Protein AF-A0AAV6YPJ4-F1 (afdb_monomer_lite)

Sequence (195 aa):
VEYREMDESLANLSEDEYYSEEERNAKAEREKKVPPPPPQAPPEEEVDSEPEEPSGVEGAAFQSRLPHDRMTSQEAACFPDIISGPQPTQKVFLYIRNRTLQLWLDNPKVQLTFEATLQQLEAPYNSDSVLVHRIHCYLERHGLINFGVYKRLKPLPTKKTGKVIIIGSGVSGLAAARQLQSFGMDVTVLEARVS

InterPro domains:
  IPR006076 FAD dependent oxidoreductase [PF01266] (163-193)
  IPR007526 SWIRM domain [PF04433] (67-147)
  IPR007526 SWIRM domain [PS50934] (57-156)
  IPR009057 Homedomain-like superfamily [SSF46689] (54-160)
  IPR036188 FAD/NAD(P)-binding domain superfamily [G3DSA:3.50.50.60] (160-195)
  IPR036188 FAD/NAD(P)-binding domain superfamily [SSF51905] (159-193)
  IPR036388 Winged helix-like DNA-binding domain superfamily [G3DSA:1.10.10.10] (55-159)
  IPR050281 Flavin monoamine oxidase and related enzymes [PTHR10742] (90-193)

Radius of gyration: 38.09 Å; chains: 1; bounding box: 61×106×84 Å

Organism: Engystomops pustulosus (NCBI:txid76066)

Secondary structure (DSSP, 8-state):
--SSSSSSSSS---GGGSS-HHHHHHHHHHHTTPPPPPPPPPP-------PPPP-HHHHHHHHTT--SSS--HHHHHH-HHHHTS-HHHHHHHHHHHHHHHHHHHH-TTB---HHHHHHHPPTTTTS-HHHHHHHHHHHHHTTSSS-SS-B-SSPPPSS--SEEEEE--SHHHHHHHHHHHHTT-EEEEE-S---

Foldseek 3Di:
DPDPPPPPVVPPDDPVVVDDPVRVVVVVVVVVPDDDDDPDDPPPPPPPPPPDQDDDLCNLCVVLVHHLQADDPLRCVLCVVQNPDDPVSRNLLSSLLSQQSVVCVVPVQAADDLVNSLVPDDPPSSVPSVSSVSSNCSCLLVVSGNFDHHHYPDDADPAADEEEEAEAPPPVRVRVQVSNVNVRHHYHYHYPDDD

pLDDT: mean 87.17, std 16.91, range [48.81, 98.94]

Structure (mmCIF, N/CA/C/O backbone):
data_AF-A0AAV6YPJ4-F1
#
_entry.id   AF-A0AAV6YPJ4-F1
#
loop_
_atom_site.group_PDB
_atom_site.id
_atom_site.type_symbol
_atom_site.label_atom_id
_atom_site.label_alt_id
_atom_site.label_comp_id
_atom_site.label_asym_id
_atom_site.label_entity_id
_atom_site.label_seq_id
_atom_site.pdbx_PDB_ins_code
_atom_site.Cartn_x
_atom_site.Cartn_y
_atom_site.Cartn_z
_atom_site.occupancy
_atom_site.B_iso_or_equiv
_atom_site.auth_seq_id
_atom_site.auth_comp_id
_atom_site.auth_asym_id
_atom_site.auth_atom_id
_atom_site.pdbx_PDB_model_num
ATOM 1 N N . VAL A 1 1 ? 40.183 -90.453 35.086 1.00 54.47 1 VAL A N 1
ATOM 2 C CA . VAL A 1 1 ? 39.428 -90.216 36.336 1.00 54.47 1 VAL A CA 1
ATOM 3 C C . VAL A 1 1 ? 40.408 -89.553 37.289 1.00 54.47 1 VAL A C 1
ATOM 5 O O . VAL A 1 1 ? 41.543 -90.002 37.289 1.00 54.47 1 VAL A O 1
ATOM 8 N N . GLU A 1 2 ? 39.996 -88.470 37.958 1.00 53.28 2 GLU A N 1
ATOM 9 C CA . GLU A 1 2 ? 40.779 -87.627 38.898 1.00 53.28 2 GLU A CA 1
ATOM 10 C C . GLU A 1 2 ? 41.669 -86.496 38.338 1.00 53.28 2 GLU A C 1
ATOM 12 O O . GLU A 1 2 ? 42.793 -86.354 38.779 1.00 53.28 2 GLU A O 1
ATOM 17 N N . TYR A 1 3 ? 41.192 -85.634 37.426 1.00 48.81 3 TYR A N 1
ATOM 18 C CA . TYR A 1 3 ? 41.817 -84.298 37.220 1.00 48.81 3 TYR A CA 1
ATOM 19 C C . TYR A 1 3 ? 40.827 -83.221 36.730 1.00 48.81 3 TYR A C 1
ATOM 21 O O . TYR A 1 3 ? 41.222 -82.265 36.073 1.00 48.81 3 TYR A O 1
ATOM 29 N N . ARG A 1 4 ? 39.518 -83.373 36.984 1.00 53.66 4 ARG A N 1
ATOM 30 C CA . ARG A 1 4 ? 38.501 -82.434 36.466 1.00 53.66 4 ARG A CA 1
ATOM 31 C C . ARG A 1 4 ? 37.506 -81.889 37.489 1.00 53.66 4 ARG A C 1
ATOM 33 O O . ARG A 1 4 ? 36.667 -81.091 37.111 1.00 53.66 4 ARG A O 1
ATOM 40 N N . GLU A 1 5 ? 37.621 -82.272 38.758 1.00 53.09 5 GLU A N 1
ATOM 41 C CA . GLU A 1 5 ? 36.680 -81.843 39.808 1.00 53.09 5 GLU A CA 1
ATOM 42 C C . GLU A 1 5 ? 37.271 -80.812 40.789 1.00 53.09 5 GLU A C 1
ATOM 44 O O . GLU A 1 5 ? 36.572 -80.383 41.697 1.00 53.09 5 GLU A O 1
ATOM 49 N N . MET A 1 6 ? 38.526 -80.370 40.612 1.00 50.84 6 MET A N 1
ATOM 50 C CA . MET A 1 6 ? 39.157 -79.377 41.506 1.00 50.84 6 MET A CA 1
ATOM 51 C C . MET A 1 6 ? 39.188 -77.941 40.944 1.00 50.84 6 MET A C 1
ATOM 53 O O . MET A 1 6 ? 39.509 -77.018 41.683 1.00 50.84 6 MET A O 1
ATOM 57 N N . ASP A 1 7 ? 38.835 -77.731 39.669 1.00 51.78 7 ASP A N 1
ATOM 58 C CA . ASP A 1 7 ? 38.935 -76.412 39.008 1.00 51.78 7 ASP A CA 1
ATOM 59 C C . ASP A 1 7 ? 37.619 -75.607 38.996 1.00 51.78 7 ASP A C 1
ATOM 61 O O . ASP A 1 7 ? 37.639 -74.392 38.819 1.00 51.78 7 ASP A O 1
ATOM 65 N N . GLU A 1 8 ? 36.461 -76.237 39.224 1.00 51.47 8 GLU A N 1
ATOM 66 C CA . GLU A 1 8 ? 35.166 -75.531 39.187 1.00 51.47 8 GLU A CA 1
ATOM 67 C C . GLU A 1 8 ? 34.769 -74.885 40.527 1.00 51.47 8 GLU A C 1
ATOM 69 O O . GLU A 1 8 ? 33.883 -74.032 40.553 1.00 51.47 8 GLU A O 1
ATOM 74 N N . SER A 1 9 ? 35.443 -75.204 41.640 1.00 52.25 9 SER A N 1
ATOM 75 C CA . SER A 1 9 ? 35.150 -74.588 42.945 1.00 52.25 9 SER A CA 1
ATOM 76 C C . SER A 1 9 ? 35.884 -73.266 43.201 1.00 52.25 9 SER A C 1
ATOM 78 O O . SER A 1 9 ? 35.557 -72.579 44.162 1.00 52.25 9 SER A O 1
ATOM 80 N N . LEU A 1 10 ? 36.864 -72.891 42.370 1.00 50.59 10 LEU A N 1
ATOM 81 C CA . LEU A 1 10 ? 37.597 -71.619 42.497 1.00 50.59 10 LEU A CA 1
ATOM 82 C C . LEU A 1 10 ? 37.002 -70.482 41.650 1.00 50.59 10 LEU A C 1
ATOM 84 O O . LEU A 1 10 ? 37.353 -69.325 41.856 1.00 50.59 10 LEU A O 1
ATOM 88 N N . ALA A 1 11 ? 36.098 -70.792 40.717 1.00 54.62 11 ALA A N 1
ATOM 89 C CA . ALA A 1 11 ? 35.595 -69.832 39.731 1.00 54.62 11 ALA A CA 1
ATOM 90 C C . ALA A 1 11 ? 34.293 -69.106 40.135 1.00 54.62 11 ALA A C 1
ATOM 92 O O . ALA A 1 11 ? 33.827 -68.258 39.380 1.00 54.62 11 ALA A O 1
ATOM 93 N N . ASN A 1 12 ? 33.711 -69.412 41.302 1.00 53.94 12 ASN A N 1
ATOM 94 C CA . ASN A 1 12 ? 32.424 -68.855 41.755 1.00 53.94 12 ASN A CA 1
ATOM 95 C C . ASN A 1 12 ? 32.487 -68.150 43.125 1.00 53.94 12 ASN A C 1
ATOM 97 O O . ASN A 1 12 ? 31.484 -68.098 43.832 1.00 53.94 12 ASN A O 1
ATOM 101 N N . LEU A 1 13 ? 33.636 -67.588 43.502 1.00 48.94 13 LEU A N 1
ATOM 102 C CA . LEU A 1 13 ? 33.703 -66.652 44.630 1.00 48.94 13 LEU A CA 1
ATOM 103 C C . LEU A 1 13 ? 33.452 -65.237 44.085 1.00 48.94 13 LEU A C 1
ATOM 105 O O . LEU A 1 13 ? 34.207 -64.747 43.244 1.00 48.94 13 LEU A O 1
ATOM 109 N N . SER A 1 14 ? 32.368 -64.591 44.515 1.00 57.06 14 SER A N 1
ATOM 110 C CA . SER A 1 14 ? 32.103 -63.181 44.195 1.00 57.06 14 SER A CA 1
ATOM 111 C C . SER A 1 14 ? 33.130 -62.279 44.889 1.00 57.06 14 SER A C 1
ATOM 113 O O . SER A 1 14 ? 33.505 -62.567 46.022 1.00 57.06 14 SER A O 1
ATOM 115 N N . GLU A 1 15 ? 33.543 -61.167 44.264 1.00 52.75 15 GLU A N 1
ATOM 116 C CA . GLU A 1 15 ? 34.555 -60.224 44.799 1.00 52.75 15 GLU A CA 1
ATOM 117 C C . GLU A 1 15 ? 34.260 -59.729 46.236 1.00 52.75 15 GLU A C 1
ATOM 119 O O . GLU A 1 15 ? 35.175 -59.348 46.966 1.00 52.75 15 GLU A O 1
ATOM 124 N N . ASP A 1 16 ? 33.001 -59.801 46.676 1.00 56.75 16 ASP A N 1
ATOM 125 C CA . ASP A 1 16 ? 32.556 -59.441 48.026 1.00 56.75 16 ASP A CA 1
ATOM 126 C C . ASP A 1 16 ? 32.986 -60.423 49.135 1.00 56.75 16 ASP A C 1
ATOM 128 O O . ASP A 1 16 ? 32.947 -60.055 50.310 1.00 56.75 16 ASP A O 1
ATOM 132 N N . GLU A 1 17 ? 33.418 -61.644 48.802 1.00 56.31 17 GLU A N 1
ATOM 133 C CA . GLU A 1 17 ? 33.979 -62.606 49.772 1.00 56.31 17 GLU A CA 1
ATOM 134 C C . GLU A 1 17 ? 35.475 -62.379 50.045 1.00 56.31 17 GLU A C 1
ATOM 136 O O . GLU A 1 17 ? 36.045 -63.013 50.931 1.00 56.31 17 GLU A O 1
ATOM 141 N N . TYR A 1 18 ? 36.118 -61.460 49.315 1.00 56.56 18 TYR A N 1
ATOM 142 C CA . TYR A 1 18 ? 37.540 -61.148 49.480 1.00 56.56 18 TYR A CA 1
ATOM 143 C C . TYR A 1 18 ? 37.816 -60.144 50.615 1.00 56.56 18 TYR A C 1
ATOM 145 O O . TYR A 1 18 ? 38.947 -60.038 51.088 1.00 56.56 18 TYR A O 1
ATOM 153 N N . TYR A 1 19 ? 36.791 -59.416 51.070 1.00 59.69 19 TYR A N 1
ATOM 154 C CA . TYR A 1 19 ? 36.906 -58.403 52.121 1.00 59.69 19 TYR A CA 1
ATOM 155 C C . TYR A 1 19 ? 36.481 -58.960 53.478 1.00 59.69 19 TYR A C 1
ATOM 157 O O . TYR A 1 19 ? 35.432 -59.595 53.605 1.00 59.69 19 TYR A O 1
ATOM 165 N N . SER A 1 20 ? 37.271 -58.684 54.516 1.00 68.38 20 SER A N 1
ATOM 166 C CA . SER A 1 20 ? 36.936 -59.127 55.871 1.00 68.38 20 SER A CA 1
ATOM 167 C C . SER A 1 20 ? 35.660 -58.435 56.380 1.00 68.38 20 SER A C 1
ATOM 169 O O . SER A 1 20 ? 35.306 -57.330 55.953 1.00 68.38 20 SER A O 1
ATOM 171 N N . GLU A 1 21 ? 34.949 -59.062 57.322 1.00 65.56 21 GLU A N 1
ATOM 172 C CA . GLU A 1 21 ? 33.743 -58.470 57.931 1.00 65.56 21 GLU A CA 1
ATOM 173 C C . GLU A 1 21 ? 34.020 -57.089 58.560 1.00 65.56 21 GLU A C 1
ATOM 175 O O . GLU A 1 21 ? 33.156 -56.208 58.547 1.00 65.56 21 GLU A O 1
ATOM 180 N N . GLU A 1 22 ? 35.245 -56.861 59.042 1.00 67.12 22 GLU A N 1
ATOM 181 C CA . GLU A 1 22 ? 35.695 -55.569 59.570 1.00 67.12 22 GLU A CA 1
ATOM 182 C C . GLU A 1 22 ? 35.776 -54.487 58.480 1.00 67.12 22 GLU A C 1
ATOM 184 O O . GLU A 1 22 ? 35.351 -53.351 58.706 1.00 67.12 22 GLU A O 1
ATOM 189 N N . GLU A 1 23 ? 36.238 -54.825 57.274 1.00 65.12 23 GLU A N 1
ATOM 190 C CA . GLU A 1 23 ? 36.316 -53.885 56.149 1.00 65.12 23 GLU A CA 1
ATOM 191 C C . GLU A 1 23 ? 34.933 -53.536 55.585 1.00 65.12 23 GLU A C 1
ATOM 193 O O . GLU A 1 23 ? 34.672 -52.375 55.245 1.00 65.12 23 GLU A O 1
ATOM 198 N N . ARG A 1 24 ? 34.005 -54.503 55.558 1.00 67.38 24 ARG A N 1
ATOM 199 C CA . ARG A 1 24 ? 32.605 -54.261 55.165 1.00 67.38 24 ARG A CA 1
ATOM 200 C C . ARG A 1 24 ? 31.909 -53.320 56.147 1.00 67.38 24 ARG A C 1
ATOM 202 O O . ARG A 1 24 ? 31.241 -52.373 55.723 1.00 67.38 24 ARG A O 1
ATOM 209 N N . ASN A 1 25 ? 32.129 -53.515 57.447 1.00 71.00 25 ASN A N 1
ATOM 210 C CA . ASN A 1 25 ? 31.583 -52.637 58.481 1.00 71.00 25 ASN A CA 1
ATOM 211 C C . ASN A 1 25 ? 32.186 -51.224 58.425 1.00 71.00 25 ASN A C 1
ATOM 213 O O . ASN A 1 25 ? 31.445 -50.244 58.523 1.00 71.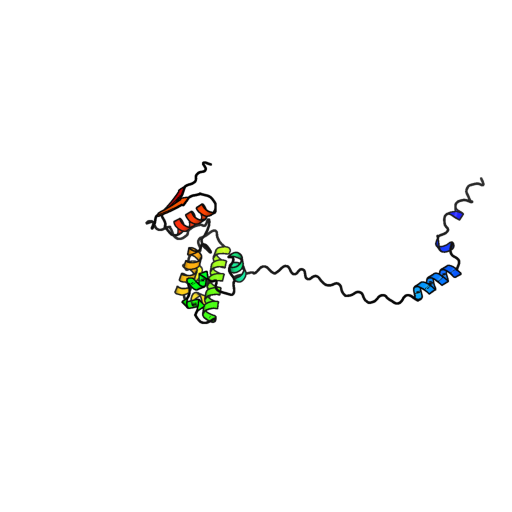00 25 ASN A O 1
ATOM 217 N N . ALA A 1 26 ? 33.493 -51.087 58.175 1.00 69.69 26 ALA A N 1
ATOM 218 C CA . ALA A 1 26 ? 34.143 -49.780 58.041 1.00 69.69 26 ALA A CA 1
ATOM 219 C C . ALA A 1 26 ? 33.630 -48.973 56.830 1.00 69.69 26 ALA A C 1
ATOM 221 O O . ALA A 1 26 ? 33.488 -47.747 56.904 1.00 69.69 26 ALA A O 1
ATOM 222 N N . LYS A 1 27 ? 33.319 -49.647 55.715 1.00 64.31 27 LYS A N 1
ATOM 223 C CA . LYS A 1 27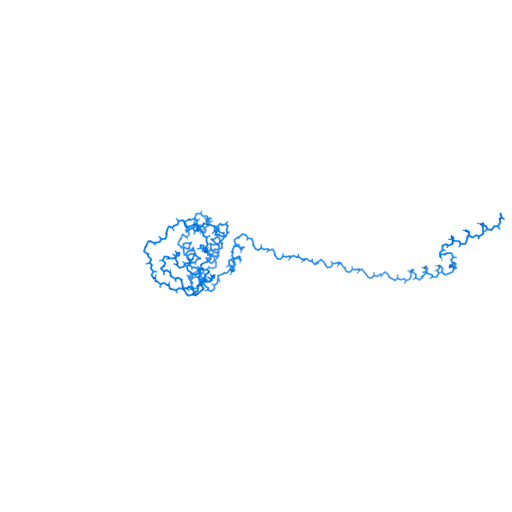 ? 32.744 -49.015 54.516 1.00 64.31 27 LYS A CA 1
ATOM 224 C C . LYS A 1 27 ? 31.302 -48.554 54.765 1.00 64.31 27 LYS A C 1
ATOM 226 O O . LYS A 1 27 ? 30.971 -47.407 54.466 1.00 64.31 27 LYS A O 1
ATOM 231 N N . ALA A 1 28 ? 30.496 -49.388 55.425 1.00 64.88 28 ALA A N 1
ATOM 232 C CA . ALA A 1 28 ? 29.125 -49.050 55.806 1.00 64.88 28 ALA A CA 1
ATOM 233 C C . ALA A 1 28 ? 29.048 -47.895 56.828 1.00 64.88 28 ALA A C 1
ATOM 235 O O . ALA A 1 28 ? 28.142 -47.060 56.763 1.00 64.88 28 ALA A O 1
ATOM 236 N N . GLU A 1 29 ? 30.004 -47.794 57.759 1.00 63.59 29 GLU A N 1
ATOM 237 C CA . GLU A 1 29 ? 30.081 -46.658 58.688 1.00 63.59 29 GLU A CA 1
ATOM 238 C C . GLU A 1 29 ? 30.514 -45.350 58.011 1.00 63.59 29 GLU A C 1
ATOM 240 O O . GLU A 1 29 ? 30.041 -44.277 58.400 1.00 63.59 29 GLU A O 1
ATOM 245 N N . ARG A 1 30 ? 31.385 -45.412 56.993 1.00 62.31 30 ARG A N 1
ATOM 246 C CA . ARG A 1 30 ? 31.771 -44.229 56.204 1.00 62.31 30 ARG A CA 1
ATOM 247 C C . ARG A 1 30 ? 30.607 -43.688 55.380 1.00 62.31 30 ARG A C 1
ATOM 249 O O . ARG A 1 30 ? 30.423 -42.475 55.343 1.00 62.31 30 ARG A O 1
ATOM 256 N N . GLU A 1 31 ? 29.798 -44.561 54.787 1.00 60.09 31 GLU A N 1
ATOM 257 C CA . GLU A 1 31 ? 28.630 -44.155 53.996 1.00 60.09 31 GLU A CA 1
ATOM 258 C C . GLU A 1 31 ? 27.517 -43.538 54.860 1.00 60.09 31 GLU A C 1
ATOM 260 O O . GLU A 1 31 ? 26.862 -42.590 54.432 1.00 60.09 31 GLU A O 1
ATOM 265 N N . LYS A 1 32 ? 27.363 -43.968 56.121 1.00 60.50 32 LYS A N 1
ATOM 266 C CA . LYS A 1 32 ? 26.384 -43.383 57.061 1.00 60.50 32 LYS A CA 1
ATOM 267 C C . LYS A 1 32 ? 26.730 -41.977 57.569 1.00 60.50 32 LYS A C 1
ATOM 269 O O . LYS A 1 32 ? 25.865 -41.332 58.157 1.00 60.50 32 LYS A O 1
ATOM 274 N N . LYS A 1 33 ? 27.965 -41.495 57.386 1.00 57.75 33 LYS A N 1
ATOM 275 C CA . LYS A 1 33 ? 28.415 -40.174 57.878 1.00 57.75 33 LYS A CA 1
ATOM 276 C C . LYS A 1 33 ? 28.424 -39.073 56.814 1.00 57.75 33 LYS A C 1
ATOM 278 O O . LYS A 1 33 ? 28.832 -37.954 57.123 1.00 57.75 33 LYS A O 1
ATOM 283 N N . VAL A 1 34 ? 27.976 -39.350 55.589 1.00 59.88 34 VAL A N 1
ATOM 284 C CA . VAL A 1 34 ? 27.892 -38.331 54.535 1.00 59.88 34 VAL A CA 1
ATOM 285 C C . VAL A 1 34 ? 26.590 -37.533 54.711 1.00 59.88 34 VAL A C 1
ATOM 287 O O . VAL A 1 34 ? 25.512 -38.125 54.658 1.00 59.88 34 VAL A O 1
ATOM 290 N N . PRO A 1 35 ? 26.646 -36.209 54.955 1.00 66.88 35 PRO A N 1
ATOM 291 C CA . PRO A 1 35 ? 25.442 -35.386 55.007 1.00 66.88 35 PRO A CA 1
ATOM 292 C C . PRO A 1 35 ? 24.750 -35.378 53.633 1.00 66.88 35 PRO A C 1
ATOM 294 O O . PRO A 1 35 ? 25.440 -35.432 52.610 1.00 66.88 35 PRO A O 1
ATOM 297 N N . PRO A 1 36 ? 23.405 -35.316 53.578 1.00 66.81 36 PRO A N 1
ATOM 298 C CA . PRO A 1 36 ? 22.691 -35.323 52.309 1.00 66.81 36 PRO A CA 1
ATOM 299 C C . PRO A 1 36 ? 23.119 -34.118 51.455 1.00 66.81 36 PRO A C 1
ATOM 301 O O . PRO A 1 36 ? 23.325 -33.027 52.002 1.00 66.81 36 PRO A O 1
ATOM 304 N N . PRO A 1 37 ? 23.262 -34.289 50.127 1.00 65.00 37 PRO A N 1
ATOM 305 C CA . PRO A 1 37 ? 23.547 -33.172 49.242 1.00 65.00 37 PRO A CA 1
ATOM 306 C C . PRO A 1 37 ? 22.412 -32.138 49.340 1.00 65.00 37 PRO A C 1
ATOM 308 O O . PRO A 1 37 ? 21.257 -32.515 49.570 1.00 65.00 37 PRO A O 1
ATOM 311 N N . PRO A 1 38 ? 22.716 -30.836 49.189 1.00 69.00 38 PRO A N 1
ATOM 312 C CA . PRO A 1 38 ? 21.682 -29.810 49.166 1.00 69.00 38 PRO A CA 1
ATOM 313 C C . PRO A 1 38 ? 20.656 -30.121 48.061 1.00 69.00 38 PRO A C 1
ATOM 315 O O . PRO A 1 38 ? 21.034 -30.698 47.035 1.00 69.00 38 PRO A O 1
ATOM 318 N N . PRO A 1 39 ? 19.371 -29.758 48.250 1.00 68.69 39 PRO A N 1
ATOM 319 C CA . PRO A 1 39 ? 18.347 -29.959 47.232 1.00 68.69 39 PRO A CA 1
ATOM 320 C C . PRO A 1 39 ? 18.819 -29.364 45.907 1.00 68.69 39 PRO A C 1
ATOM 322 O O . PRO A 1 39 ? 19.238 -28.205 45.867 1.00 68.69 39 PRO A O 1
ATOM 325 N N . GLN A 1 40 ? 18.781 -30.161 44.838 1.00 63.53 40 GLN A N 1
ATOM 326 C CA . GLN A 1 40 ? 19.036 -29.651 43.495 1.00 63.53 40 GLN A CA 1
ATOM 327 C C . GLN A 1 40 ? 18.038 -28.522 43.225 1.00 63.53 40 GLN A C 1
ATOM 329 O O . GLN A 1 40 ? 16.842 -28.679 43.485 1.00 63.53 40 GLN A O 1
ATOM 334 N N . ALA A 1 41 ? 18.542 -27.376 42.761 1.00 64.50 41 ALA A N 1
ATOM 335 C CA . ALA A 1 41 ? 17.684 -26.301 42.287 1.00 64.50 41 ALA A CA 1
ATOM 336 C C . ALA A 1 41 ? 16.721 -26.883 41.236 1.00 64.50 41 ALA A C 1
ATOM 338 O O . ALA A 1 41 ? 17.152 -27.734 40.448 1.00 64.50 41 ALA A O 1
ATOM 339 N N . PRO A 1 42 ? 15.432 -26.497 41.246 1.00 66.31 42 PRO A N 1
ATOM 340 C CA . PRO A 1 42 ? 14.510 -26.950 40.216 1.00 66.31 42 PRO A CA 1
ATOM 341 C C . PRO A 1 42 ? 15.112 -26.621 38.844 1.00 66.31 42 PRO A C 1
ATOM 343 O O . PRO A 1 42 ? 15.741 -25.566 38.716 1.00 66.31 42 PRO A O 1
ATOM 346 N N . PRO A 1 43 ? 14.981 -27.517 37.849 1.00 59.81 43 PRO A N 1
ATOM 347 C CA . PRO A 1 43 ? 15.455 -27.228 36.506 1.00 59.81 43 PRO A CA 1
ATOM 348 C C . PRO A 1 43 ? 14.839 -25.901 36.066 1.00 59.81 43 PRO A C 1
ATOM 350 O O . PRO A 1 43 ? 13.625 -25.720 36.163 1.00 59.81 43 PRO A O 1
ATOM 353 N N . GLU A 1 44 ? 15.686 -24.959 35.657 1.00 62.66 44 GLU A N 1
ATOM 354 C CA . GLU A 1 44 ? 15.228 -23.758 34.974 1.00 62.66 44 GLU A CA 1
ATOM 355 C C . GLU A 1 44 ? 14.518 -24.247 33.711 1.00 62.66 44 GLU A C 1
ATOM 357 O O . GLU A 1 44 ? 15.146 -24.784 32.799 1.00 62.66 44 GLU A O 1
ATOM 362 N N . GLU A 1 45 ? 13.187 -24.169 33.700 1.00 58.06 45 GLU A N 1
ATOM 363 C CA . GLU A 1 45 ? 12.419 -24.320 32.474 1.00 58.06 45 GLU A CA 1
ATOM 364 C C . GLU A 1 45 ? 12.856 -23.168 31.567 1.00 58.06 45 GLU A C 1
ATOM 366 O O . GLU A 1 45 ? 12.417 -22.028 31.734 1.00 58.06 45 GLU A O 1
ATOM 371 N N . GLU A 1 46 ? 13.770 -23.443 30.635 1.00 55.31 46 GLU A N 1
ATOM 372 C CA . GLU A 1 46 ? 13.943 -22.604 29.458 1.00 55.31 46 GLU A CA 1
ATOM 373 C C . GLU A 1 46 ? 12.599 -22.620 28.730 1.00 55.31 46 GLU A C 1
ATOM 375 O O . GLU A 1 46 ? 12.276 -23.536 27.974 1.00 55.31 46 GLU A O 1
ATOM 380 N N . VAL A 1 47 ? 11.763 -21.625 29.026 1.00 57.28 47 VAL A N 1
ATOM 381 C CA . VAL A 1 47 ? 10.592 -21.317 28.220 1.00 57.28 47 VAL A CA 1
ATOM 382 C C . VAL A 1 47 ? 11.141 -20.801 26.895 1.00 57.28 47 VAL A C 1
ATOM 384 O O . VAL A 1 47 ? 11.329 -19.601 26.707 1.00 57.28 47 VAL A O 1
ATOM 387 N N . ASP A 1 48 ? 11.431 -21.725 25.981 1.00 54.62 48 ASP A N 1
ATOM 388 C CA . ASP A 1 48 ? 11.630 -21.450 24.561 1.00 54.62 48 ASP A CA 1
ATOM 389 C C . ASP A 1 48 ? 10.267 -21.078 23.958 1.00 54.62 48 ASP A C 1
ATOM 391 O O . ASP A 1 48 ? 9.661 -21.793 23.163 1.00 54.62 48 ASP A O 1
ATOM 395 N N . SER A 1 49 ? 9.685 -19.985 24.454 1.00 63.53 49 SER A N 1
ATOM 396 C CA . SER A 1 49 ? 8.537 -19.359 23.824 1.00 63.53 49 SER A CA 1
ATOM 397 C C . SER A 1 49 ? 9.073 -18.608 22.618 1.00 63.53 49 SER A C 1
ATOM 399 O O . SER A 1 49 ? 9.440 -17.434 22.726 1.00 63.53 49 SER A O 1
ATOM 401 N N . GLU A 1 50 ? 9.140 -19.303 21.480 1.00 64.75 50 GLU A N 1
ATOM 402 C CA . GLU A 1 50 ? 9.229 -18.654 20.176 1.00 64.75 50 GLU A CA 1
ATOM 403 C C . GLU A 1 50 ? 8.213 -17.498 20.156 1.00 64.75 50 GLU A C 1
ATOM 405 O O . GLU A 1 50 ? 7.050 -17.703 20.531 1.00 64.75 50 GLU A O 1
ATOM 410 N N . PRO A 1 51 ? 8.624 -16.267 19.803 1.00 68.69 51 PRO A N 1
ATOM 411 C CA . PRO A 1 51 ? 7.712 -15.137 19.801 1.00 68.69 51 PRO A CA 1
ATOM 412 C C . PRO A 1 51 ? 6.542 -15.440 18.862 1.00 68.69 51 PRO A C 1
ATOM 414 O O . PRO A 1 51 ? 6.743 -15.641 17.666 1.00 68.69 51 PRO A O 1
ATOM 417 N N . GLU A 1 52 ? 5.330 -15.482 19.422 1.00 75.19 52 GLU A N 1
ATOM 418 C CA . GLU A 1 52 ? 4.093 -15.742 18.683 1.00 75.19 52 GLU A CA 1
ATOM 419 C C . GLU A 1 52 ? 4.021 -14.797 17.474 1.00 75.19 52 GLU A C 1
ATOM 421 O O . GLU A 1 52 ? 4.027 -13.570 17.630 1.00 75.19 52 GLU A O 1
ATOM 426 N N . GLU A 1 53 ? 4.002 -15.353 16.256 1.00 80.12 53 GLU A N 1
ATOM 427 C CA . GLU A 1 53 ? 3.910 -14.528 15.055 1.00 80.12 53 GLU A CA 1
ATOM 428 C C . GLU A 1 53 ? 2.612 -13.700 15.099 1.00 80.12 53 GLU A C 1
ATOM 430 O O . GLU A 1 53 ? 1.527 -14.261 15.303 1.00 80.12 53 GLU A O 1
ATOM 435 N N . PRO A 1 54 ? 2.678 -12.371 14.884 1.00 87.12 54 PRO A N 1
ATOM 436 C CA . PRO A 1 54 ? 1.489 -11.532 14.912 1.00 87.12 54 PRO A CA 1
ATOM 437 C C . PRO A 1 54 ? 0.443 -12.024 13.904 1.00 87.12 54 PRO A C 1
ATOM 439 O O . PRO A 1 54 ? 0.740 -12.216 12.723 1.00 87.12 54 PRO A O 1
ATOM 442 N N . SER A 1 55 ? -0.802 -12.195 14.351 1.00 91.94 55 SER A N 1
ATOM 443 C CA . SER A 1 55 ? -1.905 -12.705 13.528 1.00 91.94 55 SER A CA 1
ATOM 444 C C . SER A 1 55 ? -2.942 -11.620 13.200 1.00 91.94 55 SER A C 1
ATOM 446 O O . SER A 1 55 ? -2.878 -10.481 13.673 1.00 91.94 55 SER A O 1
ATOM 448 N N . GLY A 1 56 ? -3.894 -11.939 12.318 1.00 96.00 56 GLY A N 1
ATOM 449 C CA . GLY A 1 56 ? -4.989 -11.035 11.958 1.00 96.00 56 GLY A CA 1
ATOM 450 C C . GLY A 1 56 ? -4.526 -9.705 11.343 1.00 96.00 56 GLY A C 1
ATOM 451 O O . GLY A 1 56 ? -3.642 -9.660 10.486 1.00 96.00 56 GLY A O 1
ATOM 452 N N . VAL A 1 57 ? -5.144 -8.600 11.772 1.00 97.62 57 VAL A N 1
ATOM 453 C CA . VAL A 1 57 ? -4.825 -7.249 11.270 1.00 97.62 57 VAL A CA 1
ATOM 454 C C . VAL A 1 57 ? -3.435 -6.770 11.704 1.00 97.62 57 VAL A C 1
ATOM 456 O O . VAL A 1 57 ? -2.797 -6.006 10.983 1.00 97.62 57 VAL A O 1
ATOM 459 N N . GLU A 1 58 ? -2.937 -7.224 12.853 1.00 98.06 58 GLU A N 1
ATOM 460 C CA . GLU A 1 58 ? -1.597 -6.874 13.338 1.00 98.06 58 GLU A CA 1
ATOM 461 C C . GLU A 1 58 ? -0.527 -7.596 12.519 1.00 98.06 58 GLU A C 1
ATOM 463 O O . GLU A 1 58 ? 0.424 -6.966 12.051 1.00 98.06 58 GLU A O 1
ATOM 468 N N . GLY A 1 59 ? -0.764 -8.879 12.224 1.00 97.94 59 GLY A N 1
ATOM 469 C CA . GLY A 1 59 ? 0.024 -9.665 11.277 1.00 97.94 59 GLY A CA 1
ATOM 470 C C . GLY A 1 59 ? 0.107 -9.035 9.891 1.00 97.94 59 GLY A C 1
ATOM 471 O O . GLY A 1 59 ? 1.183 -8.971 9.301 1.00 97.94 59 GLY A O 1
ATOM 472 N N . ALA A 1 60 ? -0.996 -8.482 9.383 1.00 98.56 60 ALA A N 1
ATOM 473 C CA . ALA A 1 60 ? -0.994 -7.800 8.091 1.00 98.56 60 ALA A CA 1
ATOM 474 C C . ALA A 1 60 ? -0.093 -6.552 8.069 1.00 98.56 60 ALA A C 1
ATOM 476 O O . ALA A 1 60 ? 0.616 -6.309 7.086 1.00 98.56 60 ALA A O 1
ATOM 477 N N . ALA A 1 61 ? -0.088 -5.768 9.151 1.00 98.62 61 ALA A N 1
ATOM 478 C CA . ALA A 1 61 ? 0.827 -4.638 9.296 1.00 98.62 61 ALA A CA 1
ATOM 479 C C . ALA A 1 61 ? 2.285 -5.114 9.379 1.00 98.62 61 ALA A C 1
ATOM 481 O O . ALA A 1 61 ? 3.136 -4.597 8.650 1.00 98.62 61 ALA A O 1
ATOM 482 N N . PHE A 1 62 ? 2.549 -6.154 10.178 1.00 98.12 62 PHE A N 1
ATOM 483 C CA . PHE A 1 62 ? 3.870 -6.766 10.321 1.00 98.12 62 PHE A CA 1
ATOM 484 C C . PHE A 1 62 ? 4.427 -7.272 8.979 1.00 98.12 62 PHE A C 1
ATOM 486 O O . PHE A 1 62 ? 5.511 -6.856 8.568 1.00 98.12 62 PHE A O 1
ATOM 493 N N . GLN A 1 63 ? 3.657 -8.065 8.225 1.00 97.94 63 GLN A N 1
ATOM 494 C CA . GLN A 1 63 ? 4.037 -8.553 6.887 1.00 97.94 63 GLN A CA 1
ATOM 495 C C . GLN A 1 63 ? 4.271 -7.411 5.883 1.00 97.94 63 GLN A C 1
ATOM 497 O O . GLN A 1 63 ? 5.080 -7.520 4.956 1.00 97.94 63 GLN A O 1
ATOM 502 N N . SER A 1 64 ? 3.603 -6.277 6.096 1.00 98.31 64 SER A N 1
ATOM 503 C CA . SER A 1 64 ? 3.775 -5.058 5.300 1.00 98.31 64 SER A CA 1
ATOM 504 C C . SER A 1 64 ? 4.930 -4.170 5.778 1.00 98.31 64 SER A C 1
ATOM 506 O O . SER A 1 64 ? 5.164 -3.120 5.179 1.00 98.31 64 SER A O 1
ATOM 508 N N . ARG A 1 65 ? 5.685 -4.595 6.804 1.00 98.38 65 ARG A N 1
ATOM 509 C CA . ARG A 1 65 ? 6.798 -3.861 7.438 1.00 98.38 65 ARG A CA 1
ATOM 510 C C . ARG A 1 65 ? 6.356 -2.531 8.056 1.00 98.38 65 ARG A C 1
ATOM 512 O O . ARG A 1 65 ? 7.071 -1.533 7.980 1.00 98.38 65 ARG A O 1
ATOM 519 N N . LEU A 1 66 ? 5.165 -2.515 8.649 1.00 98.50 66 LEU A N 1
ATOM 520 C CA . LEU A 1 66 ? 4.583 -1.356 9.318 1.00 98.50 66 LEU A CA 1
ATOM 521 C C . LEU A 1 66 ? 4.268 -1.689 10.779 1.00 98.50 66 LEU A C 1
ATOM 523 O O . LEU A 1 66 ? 3.833 -2.803 11.074 1.00 98.50 66 LEU A O 1
ATOM 527 N N . PRO A 1 67 ? 4.424 -0.733 11.706 1.00 98.25 67 PRO A N 1
ATOM 528 C CA . PRO A 1 67 ? 3.963 -0.937 13.066 1.00 98.25 67 PRO A CA 1
ATOM 529 C C . PRO A 1 67 ? 2.427 -0.877 13.114 1.00 98.25 67 PRO A C 1
ATOM 531 O O . PRO A 1 67 ? 1.796 0.053 12.596 1.00 98.25 67 PRO A O 1
ATOM 534 N N . HIS A 1 68 ? 1.807 -1.884 13.729 1.00 98.31 68 HIS A N 1
ATOM 535 C CA . HIS A 1 68 ? 0.348 -2.018 13.768 1.00 98.31 68 HIS A CA 1
ATOM 536 C C . HIS A 1 68 ? -0.336 -0.938 14.626 1.00 98.31 68 HIS A C 1
ATOM 538 O O . HIS A 1 68 ? -1.477 -0.579 14.332 1.00 98.31 68 HIS A O 1
ATOM 544 N N . ASP A 1 69 ? 0.372 -0.401 15.625 1.00 98.06 69 ASP A N 1
ATOM 545 C CA . ASP A 1 69 ? -0.137 0.436 16.720 1.00 98.06 69 ASP A CA 1
ATOM 546 C C . ASP A 1 69 ? 0.183 1.936 16.594 1.00 98.06 69 ASP A C 1
ATOM 548 O O . ASP A 1 69 ? -0.295 2.741 17.394 1.00 98.06 69 ASP A O 1
ATOM 552 N N . ARG A 1 70 ? 0.978 2.337 15.594 1.00 98.19 70 ARG A N 1
ATOM 553 C CA . ARG A 1 70 ? 1.401 3.731 15.393 1.00 98.19 70 ARG A CA 1
ATOM 554 C C . ARG A 1 70 ? 1.494 4.094 13.916 1.00 98.19 70 ARG A C 1
ATOM 556 O O . ARG A 1 70 ? 1.732 3.242 13.060 1.00 98.19 70 ARG A O 1
ATOM 563 N N . MET A 1 71 ? 1.340 5.382 13.626 1.00 98.69 71 MET A N 1
ATOM 564 C CA . MET A 1 71 ? 1.565 5.916 12.283 1.00 98.69 71 MET A CA 1
ATOM 565 C C . MET A 1 71 ? 3.065 6.108 12.038 1.00 98.69 71 MET A C 1
ATOM 567 O O . MET A 1 71 ? 3.810 6.548 12.913 1.00 98.69 71 MET A O 1
ATOM 571 N N . THR A 1 72 ? 3.507 5.803 10.827 1.00 98.62 72 THR A N 1
ATOM 572 C CA . THR A 1 72 ? 4.858 6.078 10.333 1.00 98.62 72 THR A CA 1
ATOM 573 C C . THR A 1 72 ? 5.021 7.549 9.949 1.00 98.62 72 THR A C 1
ATOM 575 O O . THR A 1 72 ? 4.045 8.263 9.714 1.00 98.62 72 THR A O 1
ATOM 578 N N . SER A 1 73 ? 6.265 8.011 9.793 1.00 98.25 73 SER A N 1
ATOM 579 C CA . SER A 1 73 ? 6.548 9.365 9.293 1.00 98.25 73 SER A CA 1
ATOM 580 C C . SER A 1 73 ? 5.975 9.611 7.891 1.00 98.25 73 SER A C 1
ATOM 582 O O . SER A 1 73 ? 5.547 10.720 7.581 1.00 98.25 73 SER A O 1
ATOM 584 N N . GLN A 1 74 ? 5.928 8.576 7.048 1.00 98.25 74 GLN A N 1
ATOM 585 C CA . GLN A 1 74 ? 5.366 8.666 5.702 1.00 98.25 74 GLN A CA 1
ATOM 586 C C . GLN A 1 74 ? 3.838 8.799 5.725 1.00 98.25 74 GLN A C 1
ATOM 588 O O . GLN A 1 74 ? 3.280 9.599 4.974 1.00 98.25 74 GLN A O 1
ATOM 593 N N . GLU A 1 75 ? 3.159 8.050 6.599 1.00 98.75 75 GLU A N 1
ATOM 594 C CA . GLU A 1 75 ? 1.721 8.219 6.834 1.00 98.75 75 GLU A CA 1
ATOM 595 C C . GLU A 1 75 ? 1.440 9.609 7.419 1.00 98.75 75 GLU A C 1
ATOM 597 O O . GLU A 1 75 ? 0.574 10.316 6.913 1.00 98.75 75 GLU A O 1
ATOM 602 N N . ALA A 1 76 ? 2.221 10.061 8.405 1.00 98.12 76 ALA A N 1
ATOM 603 C CA . ALA A 1 76 ? 2.075 11.387 9.008 1.00 98.12 76 ALA A CA 1
ATOM 604 C C . ALA A 1 76 ? 2.192 12.530 7.982 1.00 98.12 76 ALA A C 1
ATOM 606 O O . ALA A 1 76 ? 1.456 13.510 8.070 1.00 98.12 76 ALA A O 1
ATOM 607 N N . ALA A 1 77 ? 3.061 12.391 6.975 1.00 98.31 77 ALA A N 1
ATOM 608 C CA . ALA A 1 77 ? 3.194 13.372 5.897 1.00 98.31 77 ALA A CA 1
ATOM 609 C C . ALA A 1 77 ? 1.965 13.428 4.968 1.00 98.31 77 ALA A C 1
ATOM 611 O O . ALA A 1 77 ? 1.638 14.489 4.441 1.00 98.31 77 ALA A O 1
ATOM 612 N N . CYS A 1 78 ? 1.278 12.300 4.762 1.00 98.19 78 CYS A N 1
ATOM 613 C CA . CYS A 1 78 ? 0.094 12.204 3.898 1.00 98.19 78 CYS A CA 1
ATOM 614 C C . CYS A 1 78 ? -1.229 12.462 4.644 1.00 98.19 78 CYS A C 1
ATOM 616 O O . CYS A 1 78 ? -2.240 12.800 4.024 1.00 98.19 78 CYS A O 1
ATOM 618 N N . PHE A 1 79 ? -1.225 12.300 5.966 1.00 98.62 79 PHE A N 1
ATOM 619 C CA . PHE A 1 79 ? -2.384 12.446 6.846 1.00 98.62 79 PHE A CA 1
ATOM 620 C C . PHE A 1 79 ? -2.061 13.360 8.042 1.00 98.62 79 PHE A C 1
ATOM 622 O O . PHE A 1 79 ? -2.199 12.937 9.197 1.00 98.62 79 PHE A O 1
ATOM 629 N N . PRO A 1 80 ? -1.623 14.614 7.797 1.00 98.31 80 PRO A N 1
ATOM 630 C CA . PRO A 1 80 ? -1.254 15.542 8.865 1.00 98.31 80 PRO A CA 1
ATOM 631 C C . PRO A 1 80 ? -2.442 15.868 9.784 1.00 98.31 80 PRO A C 1
ATOM 633 O O . PRO A 1 80 ? -2.264 16.068 10.984 1.00 98.31 80 PRO A O 1
ATOM 636 N N . ASP A 1 81 ? -3.659 15.865 9.237 1.00 98.06 81 ASP A N 1
ATOM 637 C CA . ASP A 1 81 ? -4.925 16.044 9.951 1.00 98.06 81 ASP A CA 1
ATOM 638 C C . ASP A 1 81 ? -5.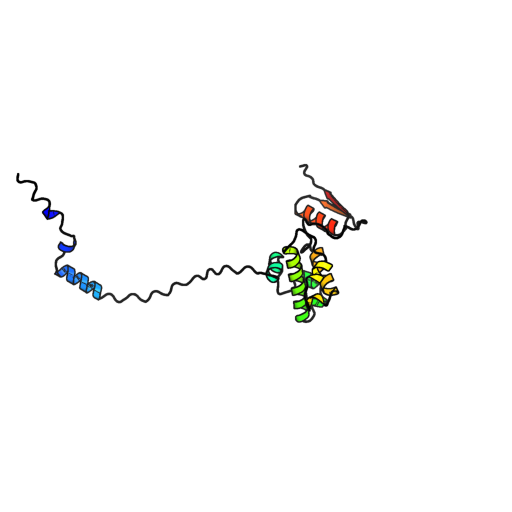223 14.905 10.939 1.00 98.06 81 ASP A C 1
ATOM 640 O O . ASP A 1 81 ? -5.810 15.136 11.993 1.00 98.06 81 ASP A O 1
ATOM 644 N N . ILE A 1 82 ? -4.782 13.683 10.633 1.00 98.38 82 ILE A N 1
ATOM 645 C CA . ILE A 1 82 ? -5.012 12.510 11.484 1.00 98.38 82 ILE A CA 1
ATOM 646 C C . ILE A 1 82 ? -3.980 12.446 12.611 1.00 98.38 82 ILE A C 1
ATOM 648 O O . ILE A 1 82 ? -4.354 12.287 13.771 1.00 98.38 82 ILE A O 1
ATOM 652 N N . ILE A 1 83 ? -2.689 12.604 12.294 1.00 97.62 83 ILE A N 1
ATOM 653 C CA . ILE A 1 83 ? -1.605 12.485 13.288 1.00 97.62 83 ILE A CA 1
ATOM 654 C C . ILE A 1 83 ? -1.603 13.632 14.310 1.00 97.62 83 ILE A C 1
ATOM 656 O O . ILE A 1 83 ? -1.229 13.427 15.462 1.00 97.62 83 ILE A O 1
ATOM 660 N N . SER A 1 84 ? -2.046 14.829 13.908 1.00 97.38 84 SER A N 1
ATOM 661 C CA . SER A 1 84 ? -2.254 15.965 14.822 1.00 97.38 84 SER A CA 1
ATOM 662 C C . SER A 1 84 ? -3.600 15.916 15.551 1.00 97.38 84 SER A C 1
ATOM 664 O O . SER A 1 84 ? -3.815 16.661 16.507 1.00 97.38 84 SER A O 1
ATOM 666 N N . GLY A 1 85 ? -4.503 15.039 15.108 1.00 95.75 85 GLY A N 1
ATOM 667 C CA . GLY A 1 85 ? -5.833 14.869 15.668 1.00 95.75 85 GLY A CA 1
ATOM 668 C C . GLY A 1 85 ? -5.879 13.970 16.912 1.00 95.75 85 GLY A C 1
ATOM 669 O O . GLY A 1 85 ? -4.860 13.441 17.367 1.00 95.75 85 GLY A O 1
ATOM 670 N N . PRO A 1 86 ? -7.085 13.762 17.474 1.00 97.56 86 PRO A N 1
ATOM 671 C CA . PRO A 1 86 ? -7.285 12.950 18.671 1.00 97.56 86 PRO A CA 1
ATOM 672 C C . PRO A 1 86 ? -6.857 11.485 18.497 1.00 97.56 86 PRO A C 1
ATOM 674 O O . PRO A 1 86 ? -7.047 10.883 17.439 1.00 97.56 86 PRO A O 1
ATOM 677 N N . GLN A 1 87 ? -6.386 10.869 19.586 1.00 97.56 87 GLN A N 1
ATOM 678 C CA . GLN A 1 87 ? -5.985 9.454 19.627 1.00 97.56 87 GLN A CA 1
ATOM 679 C C . GLN A 1 87 ? -7.042 8.467 19.078 1.00 97.56 87 GLN A C 1
ATOM 681 O O . GLN A 1 87 ? -6.665 7.555 18.341 1.00 97.56 87 GLN A O 1
ATOM 686 N N . PRO A 1 88 ? -8.358 8.620 19.345 1.00 97.44 88 PRO A N 1
ATOM 687 C CA . PRO A 1 88 ? -9.373 7.756 18.736 1.00 97.44 88 PRO A CA 1
ATOM 688 C C . PRO A 1 88 ? -9.366 7.774 17.200 1.00 97.44 88 PRO A C 1
ATOM 690 O O . PRO A 1 88 ? -9.483 6.720 16.580 1.00 97.44 88 PRO A O 1
ATOM 693 N N . THR A 1 89 ? -9.163 8.939 16.580 1.00 96.88 89 THR A N 1
ATOM 694 C CA . THR A 1 89 ? -9.095 9.079 15.117 1.00 96.88 89 THR A CA 1
ATOM 695 C C . THR A 1 89 ? -7.870 8.366 14.548 1.00 96.88 89 THR A C 1
ATOM 697 O O . THR A 1 89 ? -7.964 7.692 13.523 1.00 96.88 89 THR A O 1
ATOM 700 N N . GLN A 1 90 ? -6.733 8.441 15.247 1.00 98.38 90 GLN A N 1
ATOM 701 C CA . GLN A 1 90 ? -5.523 7.703 14.876 1.00 98.38 90 GLN A CA 1
ATOM 702 C C . GLN A 1 90 ? -5.767 6.189 14.932 1.00 98.38 90 GLN A C 1
ATOM 704 O O . GLN A 1 90 ? -5.442 5.483 13.982 1.00 98.38 90 GLN A O 1
ATOM 709 N N . LYS A 1 91 ? -6.428 5.680 15.981 1.00 98.31 91 LYS A N 1
ATOM 710 C CA . LYS A 1 91 ? -6.791 4.252 16.076 1.00 98.31 91 LYS A CA 1
ATOM 711 C C . LYS A 1 91 ? -7.716 3.799 14.944 1.00 98.31 91 LYS A C 1
ATOM 713 O O . LYS A 1 91 ? -7.524 2.710 14.407 1.00 98.31 91 LYS A O 1
ATOM 718 N N . VAL A 1 92 ? -8.684 4.631 14.549 1.00 98.50 92 VAL A N 1
ATOM 719 C CA . VAL A 1 92 ? -9.560 4.360 13.394 1.00 98.50 92 VAL A CA 1
ATOM 720 C C . VAL A 1 92 ? -8.746 4.267 12.102 1.00 98.50 92 VAL A C 1
ATOM 722 O O . VAL A 1 92 ? -8.899 3.296 11.361 1.00 98.50 92 VAL A O 1
ATOM 725 N N . PHE A 1 93 ? -7.837 5.217 11.858 1.00 98.81 93 PHE A N 1
ATOM 726 C CA . PHE A 1 93 ? -6.925 5.174 10.712 1.00 98.81 93 PHE A CA 1
ATOM 727 C C . PHE A 1 93 ? -6.095 3.886 10.693 1.00 98.81 93 PHE A C 1
ATOM 729 O O . PHE A 1 93 ? -6.073 3.186 9.680 1.00 98.81 93 PHE A O 1
ATOM 736 N N . LEU A 1 94 ? -5.447 3.551 11.814 1.00 98.75 94 LEU A N 1
ATOM 737 C CA . LEU A 1 94 ? -4.566 2.387 11.920 1.00 98.75 94 LEU A CA 1
ATOM 738 C C . LEU A 1 94 ? -5.329 1.090 11.660 1.00 98.75 94 LEU A C 1
ATOM 740 O O . LEU A 1 94 ? -4.835 0.239 10.923 1.00 98.75 94 LEU A O 1
ATOM 744 N N . TYR A 1 95 ? -6.550 0.964 12.189 1.00 98.75 95 TYR A N 1
ATOM 745 C CA . TYR A 1 95 ? -7.406 -0.189 11.925 1.00 98.75 95 TYR A CA 1
ATOM 746 C C . TYR A 1 95 ? -7.761 -0.307 10.440 1.00 98.75 95 TYR A C 1
ATOM 748 O O . TYR A 1 95 ? -7.548 -1.366 9.853 1.00 98.75 95 TYR A O 1
ATOM 756 N N . ILE A 1 96 ? -8.244 0.769 9.804 1.00 98.88 96 ILE A N 1
ATOM 757 C CA . ILE A 1 96 ? -8.606 0.752 8.375 1.00 98.88 96 ILE A CA 1
ATOM 758 C C . ILE A 1 96 ? -7.386 0.389 7.519 1.00 98.88 96 ILE A C 1
ATOM 760 O O . ILE A 1 96 ? -7.488 -0.432 6.606 1.00 98.88 96 ILE A O 1
ATOM 764 N N . ARG A 1 97 ? -6.220 0.959 7.836 1.00 98.88 97 ARG A N 1
ATOM 765 C CA . ARG A 1 97 ? -4.940 0.688 7.173 1.00 98.88 97 ARG A CA 1
ATOM 766 C C . ARG A 1 97 ? -4.545 -0.784 7.312 1.00 98.88 97 ARG A C 1
ATOM 768 O O . ARG A 1 97 ? -4.358 -1.451 6.298 1.00 98.88 97 ARG A O 1
ATOM 775 N N . ASN A 1 98 ? -4.521 -1.319 8.532 1.00 98.88 98 ASN A N 1
ATOM 776 C CA . ASN A 1 98 ? -4.185 -2.720 8.810 1.00 98.88 98 ASN A CA 1
ATOM 777 C C . ASN A 1 98 ? -5.176 -3.693 8.152 1.00 98.88 98 ASN A C 1
ATOM 779 O O . ASN A 1 98 ? -4.774 -4.679 7.537 1.00 98.88 98 ASN A O 1
ATOM 783 N N . ARG A 1 99 ? -6.478 -3.397 8.227 1.00 98.88 99 ARG A N 1
ATOM 784 C CA . ARG A 1 99 ? -7.529 -4.223 7.629 1.00 98.88 99 ARG A CA 1
ATOM 785 C C . ARG A 1 99 ? -7.449 -4.219 6.106 1.00 98.88 99 ARG A C 1
ATOM 787 O O . ARG A 1 99 ? -7.572 -5.272 5.497 1.00 98.88 99 ARG A O 1
ATOM 794 N N . THR A 1 100 ? -7.179 -3.073 5.482 1.00 98.94 100 THR A N 1
ATOM 795 C CA . THR A 1 100 ? -7.000 -2.987 4.021 1.00 98.94 100 THR A CA 1
ATOM 796 C C . THR A 1 100 ? -5.784 -3.791 3.554 1.00 98.94 100 THR A C 1
ATOM 798 O O . THR A 1 100 ? -5.865 -4.476 2.537 1.00 98.94 100 THR A O 1
ATOM 801 N N . LEU A 1 101 ? -4.678 -3.754 4.309 1.00 98.94 101 LEU A N 1
ATOM 802 C CA . LEU A 1 101 ? -3.508 -4.601 4.049 1.00 98.94 101 LEU A CA 1
ATOM 803 C C . LEU A 1 101 ? -3.866 -6.083 4.152 1.00 98.94 101 LEU A C 1
ATOM 805 O O . LEU A 1 101 ? -3.537 -6.845 3.248 1.00 98.94 101 LEU A O 1
ATOM 809 N N . GLN A 1 102 ? -4.589 -6.473 5.205 1.00 98.81 102 GLN A N 1
ATOM 810 C CA . GLN A 1 102 ? -5.024 -7.854 5.403 1.00 98.81 102 GLN A CA 1
ATOM 811 C C . GLN A 1 102 ? -5.840 -8.358 4.208 1.00 98.81 102 GLN A C 1
ATOM 813 O O . GLN A 1 102 ? -5.502 -9.382 3.629 1.00 98.81 102 GLN A O 1
ATOM 818 N N . LEU A 1 103 ? -6.841 -7.588 3.765 1.00 98.75 103 LEU A N 1
ATOM 819 C CA . LEU A 1 103 ? -7.674 -7.945 2.610 1.00 98.75 103 LEU A CA 1
ATOM 820 C C . LEU A 1 103 ? -6.860 -8.185 1.330 1.00 98.75 103 LEU A C 1
ATOM 822 O O . LEU A 1 103 ? -7.213 -9.043 0.523 1.00 98.75 103 LEU A O 1
ATOM 826 N N . TRP A 1 104 ? -5.789 -7.415 1.123 1.00 98.81 104 TRP A N 1
ATOM 827 C CA . TRP A 1 104 ? -4.889 -7.611 -0.012 1.00 98.81 104 TRP A CA 1
ATOM 828 C C . TRP A 1 104 ? -4.016 -8.859 0.160 1.00 98.81 104 TRP A C 1
ATOM 830 O O . TRP A 1 104 ? -3.878 -9.634 -0.784 1.00 98.81 104 TRP A O 1
ATOM 840 N N . LEU A 1 105 ? -3.445 -9.064 1.349 1.00 98.56 105 LEU A N 1
ATOM 841 C CA . LEU A 1 105 ? -2.569 -10.200 1.650 1.00 98.56 105 LEU A CA 1
ATOM 842 C C . LEU A 1 105 ? -3.312 -11.542 1.622 1.00 98.56 105 LEU A C 1
ATOM 844 O O . LEU A 1 105 ? -2.731 -12.542 1.203 1.00 98.56 105 LEU A O 1
ATOM 848 N N . ASP A 1 106 ? -4.600 -11.552 1.966 1.00 98.31 106 ASP A N 1
ATOM 849 C CA . ASP A 1 106 ? -5.454 -12.742 1.896 1.00 98.31 106 ASP A CA 1
ATOM 850 C C . ASP A 1 106 ? -5.708 -13.188 0.440 1.00 98.31 106 ASP A C 1
ATOM 852 O O . ASP A 1 106 ? -5.876 -14.377 0.160 1.00 98.31 106 ASP A O 1
ATOM 856 N N . ASN A 1 107 ? -5.724 -12.254 -0.522 1.00 98.25 107 ASN A N 1
ATOM 857 C CA . ASN A 1 107 ? -5.896 -12.571 -1.942 1.00 98.25 107 ASN A CA 1
ATOM 858 C C . ASN A 1 107 ? -5.132 -11.611 -2.881 1.00 98.25 107 ASN A C 1
ATOM 860 O O . ASN A 1 107 ? -5.748 -10.841 -3.626 1.00 98.25 107 ASN A O 1
ATOM 864 N N . PRO A 1 108 ? -3.792 -11.721 -2.968 1.00 98.38 108 PRO A N 1
ATOM 865 C CA . PRO A 1 108 ? -2.965 -10.820 -3.776 1.00 98.38 108 PRO A CA 1
ATOM 866 C C . PRO A 1 108 ? -3.048 -11.121 -5.282 1.00 98.38 108 PRO A C 1
ATOM 868 O O . PRO A 1 108 ? -2.377 -10.493 -6.099 1.00 98.38 108 PRO A O 1
ATOM 871 N N . LYS A 1 109 ? -3.855 -12.113 -5.686 1.00 98.44 109 LYS A N 1
ATOM 872 C CA . LYS A 1 109 ? -4.026 -12.521 -7.089 1.00 98.44 109 LYS A CA 1
ATOM 873 C C . LYS A 1 109 ? -5.043 -11.656 -7.831 1.00 98.44 109 LYS A C 1
ATOM 875 O O . LYS A 1 109 ? -5.126 -11.751 -9.056 1.00 98.44 109 LYS A O 1
ATOM 880 N N . VAL A 1 110 ? -5.820 -10.830 -7.132 1.00 98.44 110 VAL A N 1
ATOM 881 C CA . VAL A 1 110 ? -6.870 -9.977 -7.706 1.00 98.44 110 VAL A CA 1
ATOM 882 C C . VAL A 1 110 ? -6.745 -8.570 -7.135 1.00 98.44 110 VAL A C 1
ATOM 884 O O . VAL A 1 110 ? -6.478 -8.411 -5.954 1.00 98.44 110 VAL A O 1
ATOM 887 N N . GLN A 1 111 ? -6.947 -7.547 -7.966 1.00 98.62 111 GLN A N 1
ATOM 888 C CA . GLN A 1 111 ? -6.926 -6.152 -7.523 1.00 98.62 111 GLN A CA 1
ATOM 889 C C . GLN A 1 111 ? -7.933 -5.913 -6.385 1.00 98.62 111 GLN A C 1
ATOM 891 O O . GLN A 1 111 ? -9.131 -6.134 -6.565 1.00 98.62 111 GLN A O 1
ATOM 896 N N . LEU A 1 112 ? -7.463 -5.368 -5.265 1.00 98.75 112 LEU A N 1
ATOM 897 C CA . LEU A 1 112 ? -8.303 -4.854 -4.191 1.00 98.75 112 LEU A CA 1
ATOM 898 C C . LEU A 1 112 ? -8.777 -3.440 -4.551 1.00 98.75 112 LEU A C 1
ATOM 900 O O . LEU A 1 112 ? -7.988 -2.493 -4.552 1.00 98.75 112 LEU A O 1
ATOM 904 N N . THR A 1 113 ? -10.058 -3.276 -4.881 1.00 98.62 113 THR A N 1
ATOM 905 C CA . THR A 1 113 ? -10.632 -1.955 -5.186 1.00 98.62 113 THR A CA 1
ATOM 906 C C . THR A 1 113 ? -11.143 -1.264 -3.927 1.00 98.62 113 THR A C 1
ATOM 908 O O . THR A 1 113 ? -11.500 -1.927 -2.957 1.00 98.62 113 THR A O 1
ATOM 911 N N . PHE A 1 114 ? -11.241 0.068 -3.965 1.00 98.50 114 PHE A N 1
ATOM 912 C CA . PHE A 1 114 ? -11.847 0.852 -2.887 1.00 98.50 114 PHE A CA 1
ATOM 913 C C . PHE A 1 114 ? -13.248 0.348 -2.512 1.00 98.50 114 PHE A C 1
ATOM 915 O O . PHE A 1 114 ? -13.554 0.219 -1.332 1.00 98.50 114 PHE A O 1
ATOM 922 N N . GLU A 1 115 ? -14.085 0.024 -3.502 1.00 98.44 115 GLU A N 1
ATOM 923 C CA . GLU A 1 115 ? -15.451 -0.451 -3.264 1.00 98.44 115 GLU A CA 1
ATOM 924 C C . GLU A 1 115 ? -15.448 -1.779 -2.496 1.00 98.44 115 GLU A C 1
ATOM 926 O O . GLU A 1 115 ? -16.196 -1.936 -1.533 1.00 98.44 115 GLU A O 1
ATOM 931 N N . ALA A 1 116 ? -14.559 -2.704 -2.873 1.00 98.38 116 ALA A N 1
ATOM 932 C CA . ALA A 1 116 ? -14.394 -3.975 -2.177 1.00 98.38 116 ALA A CA 1
ATOM 933 C C . ALA A 1 116 ? -13.838 -3.784 -0.756 1.00 98.38 116 ALA A C 1
ATOM 935 O O . ALA A 1 116 ? -14.274 -4.471 0.165 1.00 98.38 116 ALA A O 1
ATOM 936 N N . THR A 1 117 ? -12.907 -2.844 -0.562 1.00 98.69 117 THR A N 1
ATOM 937 C CA . THR A 1 117 ? -12.400 -2.481 0.769 1.00 98.69 117 THR A CA 1
ATOM 938 C C . THR A 1 117 ? -13.515 -1.933 1.653 1.00 98.69 117 THR A C 1
ATOM 940 O O . THR A 1 117 ? -13.696 -2.419 2.765 1.00 98.69 117 THR A O 1
ATOM 943 N N . LEU A 1 118 ? -14.288 -0.959 1.164 1.00 98.50 118 LEU A N 1
ATOM 944 C CA . LEU A 1 118 ? -15.363 -0.333 1.932 1.00 98.50 118 LEU A CA 1
ATOM 945 C C . LEU A 1 118 ? -16.460 -1.340 2.301 1.00 98.50 118 LEU A C 1
ATOM 947 O O . LEU A 1 118 ? -16.953 -1.314 3.423 1.00 98.50 118 LEU A O 1
ATOM 951 N N . GLN A 1 119 ? -16.802 -2.252 1.385 1.00 98.25 119 GLN A N 1
ATOM 952 C CA . GLN A 1 119 ? -17.804 -3.294 1.620 1.00 98.25 119 GLN A CA 1
ATOM 953 C C . GLN A 1 119 ? -17.381 -4.307 2.697 1.00 98.25 119 GLN A C 1
ATOM 955 O O . GLN A 1 119 ? -18.238 -4.843 3.393 1.00 98.25 119 GLN A O 1
ATOM 960 N N . GLN A 1 120 ? -16.083 -4.590 2.826 1.00 98.25 120 GLN A N 1
ATOM 961 C CA . GLN A 1 120 ? -15.554 -5.545 3.809 1.00 98.25 120 GLN A CA 1
ATOM 962 C C . GLN A 1 120 ? -15.188 -4.913 5.159 1.00 98.25 120 GLN A C 1
ATOM 964 O O . GLN A 1 120 ? -14.782 -5.625 6.081 1.00 98.25 120 GLN A O 1
ATOM 969 N N . LEU A 1 121 ? -15.295 -3.589 5.277 1.00 98.25 121 LEU A N 1
ATOM 970 C CA . LEU A 1 121 ? -15.178 -2.891 6.550 1.00 98.25 121 LEU A CA 1
ATOM 971 C C . LEU A 1 121 ? -16.529 -2.887 7.267 1.00 98.25 121 LEU A C 1
ATOM 973 O O . LEU A 1 121 ? -17.577 -2.639 6.670 1.00 98.25 121 LEU A O 1
ATOM 977 N N . GLU A 1 122 ? -16.483 -3.101 8.576 1.00 96.62 122 GLU A N 1
ATOM 978 C CA . GLU A 1 122 ? -17.654 -3.051 9.446 1.00 96.62 122 GLU A CA 1
ATOM 979 C C . GLU A 1 122 ? -17.770 -1.694 10.148 1.00 96.62 122 GLU A C 1
ATOM 981 O O . GLU A 1 122 ? -16.808 -0.920 10.231 1.00 96.62 122 GLU A O 1
ATOM 986 N N . ALA A 1 123 ? -18.961 -1.392 10.665 1.00 96.38 123 ALA A N 1
ATOM 987 C CA . ALA A 1 123 ? -19.166 -0.211 11.492 1.00 96.38 123 ALA A CA 1
ATOM 988 C C . ALA A 1 123 ? -18.351 -0.326 12.800 1.00 96.38 123 ALA A C 1
ATOM 990 O O . ALA A 1 123 ? -18.249 -1.415 13.359 1.00 96.38 123 ALA A O 1
ATOM 991 N N . PRO A 1 124 ? -17.780 0.776 13.319 1.00 96.81 124 PRO A N 1
ATOM 992 C CA . PRO A 1 124 ? -17.918 2.150 12.828 1.00 96.81 124 PRO A CA 1
ATOM 993 C C . PRO A 1 124 ? -16.928 2.534 11.709 1.00 96.81 124 PRO A C 1
ATOM 995 O O . PRO A 1 124 ? -17.026 3.638 11.175 1.00 96.81 124 PRO A O 1
ATOM 998 N N . TYR A 1 125 ? -15.992 1.658 11.334 1.00 98.06 125 TYR A N 1
ATOM 999 C CA . TYR A 1 125 ? -14.855 1.962 10.451 1.00 98.06 125 TYR A CA 1
ATOM 1000 C C . TYR A 1 125 ? -15.225 2.211 8.982 1.00 98.06 125 TYR A C 1
ATOM 1002 O O . TYR A 1 125 ? -14.457 2.838 8.258 1.00 98.06 125 TYR A O 1
ATOM 1010 N N . ASN A 1 126 ? -16.398 1.758 8.540 1.00 97.31 126 ASN A N 1
ATOM 1011 C CA . ASN A 1 126 ? -16.930 2.019 7.199 1.00 97.31 126 ASN A CA 1
ATOM 1012 C C . ASN A 1 126 ? -17.763 3.314 7.088 1.00 97.31 126 ASN A C 1
ATOM 1014 O O . ASN A 1 126 ? -18.241 3.633 6.000 1.00 97.31 126 ASN A O 1
ATOM 1018 N N . SER A 1 127 ? -17.939 4.064 8.183 1.00 96.31 127 SER A N 1
ATOM 1019 C CA . SER A 1 127 ? -18.822 5.243 8.205 1.00 96.31 127 SER A CA 1
ATOM 1020 C C . SER A 1 127 ? -18.229 6.444 7.459 1.00 96.31 127 SER A C 1
ATOM 1022 O O . SER A 1 127 ? -18.950 7.183 6.793 1.00 96.31 127 SER A O 1
ATOM 1024 N N . ASP A 1 128 ? -16.909 6.637 7.547 1.00 97.31 128 ASP A N 1
ATOM 1025 C CA . ASP A 1 128 ? -16.192 7.709 6.848 1.00 97.31 128 ASP A CA 1
ATOM 1026 C C . ASP A 1 128 ? -15.566 7.177 5.552 1.00 97.31 128 ASP A C 1
ATOM 1028 O O . ASP A 1 128 ? -14.391 6.803 5.483 1.00 97.31 128 ASP A O 1
ATOM 1032 N N . SER A 1 129 ? -16.379 7.136 4.495 1.00 97.94 129 SER A N 1
ATOM 1033 C CA . SER A 1 129 ? -15.940 6.666 3.175 1.00 97.94 129 SER A CA 1
ATOM 1034 C C . SER A 1 129 ? -14.799 7.498 2.576 1.00 97.94 129 SER A C 1
ATOM 1036 O O . SER A 1 129 ? -13.986 6.960 1.821 1.00 97.94 129 SER A O 1
ATOM 1038 N N . VAL A 1 130 ? -14.691 8.785 2.929 1.00 98.44 130 VAL A N 1
ATOM 1039 C CA . VAL A 1 130 ? -13.633 9.673 2.429 1.00 98.44 130 VAL A CA 1
ATOM 1040 C C . VAL A 1 130 ? -12.296 9.286 3.051 1.00 98.44 130 VAL A C 1
ATOM 1042 O O . VAL A 1 130 ? -11.298 9.178 2.333 1.00 98.44 130 VAL A O 1
ATOM 1045 N N . LEU A 1 131 ? -12.265 9.018 4.360 1.00 98.44 131 LEU A N 1
ATOM 1046 C CA . LEU A 1 131 ? -11.070 8.521 5.038 1.00 98.44 131 LEU A CA 1
ATOM 1047 C C . LEU A 1 131 ? -10.629 7.164 4.475 1.00 98.44 131 LEU A C 1
ATOM 1049 O O . LEU A 1 131 ? -9.458 7.007 4.124 1.00 98.44 131 LEU A O 1
ATOM 1053 N N . VAL A 1 132 ? -11.559 6.216 4.313 1.00 98.81 132 VAL A N 1
ATOM 1054 C CA . VAL A 1 132 ? -11.263 4.898 3.720 1.00 98.81 132 VAL A CA 1
ATOM 1055 C C . VAL A 1 132 ? -10.682 5.049 2.312 1.00 98.81 132 VAL A C 1
ATOM 1057 O O . VAL A 1 132 ? -9.670 4.426 1.993 1.00 98.81 132 VAL A O 1
ATOM 1060 N N . HIS A 1 133 ? -11.264 5.921 1.483 1.00 98.75 133 HIS A N 1
ATOM 1061 C CA . HIS A 1 133 ? -10.775 6.176 0.129 1.00 98.75 133 HIS A CA 1
ATOM 1062 C C . HIS A 1 133 ? -9.355 6.758 0.128 1.00 98.75 133 HIS A C 1
ATOM 1064 O O . HIS A 1 133 ? -8.500 6.297 -0.630 1.00 98.75 133 HIS A O 1
ATOM 1070 N N . ARG A 1 134 ? -9.072 7.738 1.001 1.00 98.75 134 ARG A N 1
ATOM 1071 C CA . ARG A 1 134 ? -7.725 8.317 1.147 1.00 98.75 134 ARG A CA 1
ATOM 1072 C C . ARG A 1 134 ? -6.700 7.255 1.553 1.00 98.75 134 ARG A C 1
ATOM 1074 O O . ARG A 1 134 ? -5.617 7.220 0.970 1.00 98.75 134 ARG A O 1
ATOM 1081 N N . ILE A 1 135 ? -7.035 6.390 2.514 1.00 98.88 135 ILE A N 1
ATOM 1082 C CA . ILE A 1 135 ? -6.153 5.309 2.986 1.00 98.88 135 ILE A CA 1
ATOM 1083 C C . ILE A 1 135 ? -5.898 4.290 1.872 1.00 98.88 135 ILE A C 1
ATOM 1085 O O . ILE A 1 135 ? -4.743 3.972 1.599 1.00 98.88 135 ILE A O 1
ATOM 1089 N N . HIS A 1 136 ? -6.944 3.829 1.180 1.00 98.88 136 HIS A N 1
ATOM 1090 C CA . HIS A 1 136 ? -6.809 2.905 0.047 1.00 98.88 136 HIS A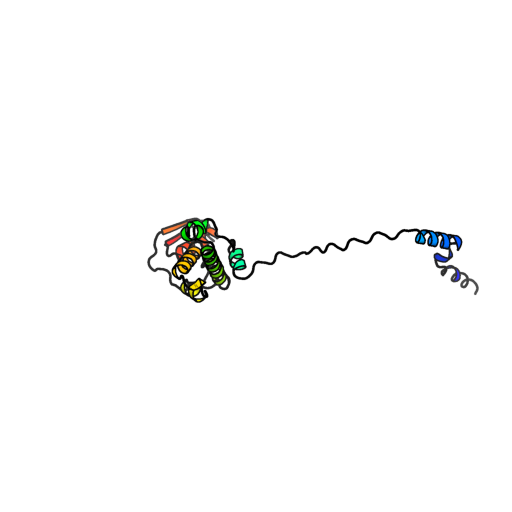 CA 1
ATOM 1091 C C . HIS A 1 136 ? -5.879 3.476 -1.034 1.00 98.88 136 HIS A C 1
ATOM 1093 O O . HIS A 1 136 ? -4.895 2.837 -1.412 1.00 98.88 136 HIS A O 1
ATOM 1099 N N . CYS A 1 137 ? -6.118 4.727 -1.443 1.00 98.62 137 CYS A N 1
ATOM 1100 C CA . CYS A 1 137 ? -5.293 5.428 -2.425 1.00 98.62 137 CYS A CA 1
ATOM 1101 C C . CYS A 1 137 ? -3.833 5.583 -1.968 1.00 98.62 137 CYS A C 1
ATOM 1103 O O . CYS A 1 137 ? -2.917 5.441 -2.779 1.00 98.62 137 CYS A O 1
ATOM 1105 N N . TYR A 1 138 ? -3.598 5.872 -0.683 1.00 98.81 138 TYR A N 1
ATOM 1106 C CA . TYR A 1 138 ? -2.253 5.949 -0.114 1.00 98.81 138 TYR A CA 1
ATOM 1107 C C . TYR A 1 138 ? -1.520 4.605 -0.217 1.00 98.81 138 TYR A C 1
ATOM 1109 O O . TYR A 1 138 ? -0.385 4.571 -0.696 1.00 98.81 138 TYR A O 1
ATOM 1117 N N . LEU A 1 139 ? -2.164 3.506 0.183 1.00 98.81 139 LEU A N 1
ATOM 1118 C CA . LEU A 1 139 ? -1.559 2.173 0.156 1.00 98.81 139 LEU A CA 1
ATOM 1119 C C . LEU A 1 139 ? -1.262 1.710 -1.276 1.00 98.81 139 LEU A C 1
ATOM 1121 O O . LEU A 1 139 ? -0.185 1.174 -1.541 1.00 98.81 139 LEU A O 1
ATOM 1125 N N . GLU A 1 140 ? -2.183 1.955 -2.212 1.00 98.44 140 GLU A N 1
ATOM 1126 C CA . GLU A 1 140 ? -2.002 1.619 -3.628 1.00 98.44 140 GLU A CA 1
ATOM 1127 C C . GLU A 1 140 ? -0.864 2.438 -4.254 1.00 98.44 140 GLU A C 1
ATOM 1129 O O . GLU A 1 140 ? 0.009 1.890 -4.933 1.00 98.44 140 GLU A O 1
ATOM 1134 N N . ARG A 1 141 ? -0.813 3.748 -3.974 1.00 97.88 141 ARG A N 1
ATOM 1135 C CA . ARG A 1 141 ? 0.230 4.641 -4.498 1.00 97.88 141 ARG A CA 1
ATOM 1136 C C . ARG A 1 141 ? 1.634 4.219 -4.072 1.00 97.88 141 ARG A C 1
ATOM 1138 O O . ARG A 1 141 ? 2.568 4.352 -4.860 1.00 97.88 141 ARG A O 1
ATOM 1145 N N . HIS A 1 142 ? 1.780 3.727 -2.847 1.00 97.94 142 HIS A N 1
ATOM 1146 C CA . HIS A 1 142 ? 3.073 3.351 -2.277 1.00 97.94 142 HIS A CA 1
ATOM 1147 C C . HIS A 1 142 ? 3.416 1.867 -2.452 1.00 97.94 142 HIS A C 1
ATOM 1149 O O . HIS A 1 142 ? 4.440 1.418 -1.944 1.00 97.94 142 HIS A O 1
ATOM 1155 N N . GLY A 1 143 ? 2.599 1.109 -3.192 1.00 97.88 143 GLY A N 1
ATOM 1156 C CA . GLY A 1 143 ? 2.866 -0.301 -3.479 1.00 97.88 143 GLY A CA 1
ATOM 1157 C C . GLY A 1 143 ? 2.766 -1.206 -2.250 1.00 97.88 143 GLY A C 1
ATOM 1158 O O . GLY A 1 143 ? 3.461 -2.214 -2.185 1.00 97.88 143 GLY A O 1
ATOM 1159 N N . LEU A 1 144 ? 1.926 -0.843 -1.278 1.00 98.56 144 LEU A N 1
ATOM 1160 C CA . LEU A 1 144 ? 1.609 -1.682 -0.118 1.00 98.56 144 LEU A CA 1
ATOM 1161 C C . LEU A 1 144 ? 0.450 -2.645 -0.414 1.00 98.56 144 LEU A C 1
ATOM 1163 O O . LEU A 1 144 ? 0.387 -3.735 0.144 1.00 98.56 144 LEU A O 1
ATOM 1167 N N . ILE A 1 145 ? -0.424 -2.267 -1.349 1.00 98.81 145 ILE A N 1
ATOM 1168 C CA . ILE A 1 145 ? -1.447 -3.127 -1.957 1.00 98.81 145 ILE A CA 1
ATOM 1169 C C . ILE A 1 145 ? -1.380 -3.002 -3.481 1.00 98.81 145 ILE A C 1
ATOM 1171 O O . ILE A 1 145 ? -0.751 -2.077 -3.998 1.00 98.81 145 ILE A O 1
ATOM 1175 N N . ASN A 1 146 ? -2.048 -3.904 -4.208 1.00 98.50 146 ASN A N 1
ATOM 1176 C CA . ASN A 1 146 ? -2.161 -3.852 -5.671 1.00 98.50 146 ASN A CA 1
ATOM 1177 C C . ASN A 1 146 ? -0.806 -3.728 -6.389 1.00 98.50 146 ASN A C 1
ATOM 1179 O O . ASN A 1 146 ? -0.684 -3.006 -7.384 1.00 98.50 146 ASN A O 1
ATOM 1183 N N . PHE A 1 147 ? 0.207 -4.446 -5.901 1.00 98.06 147 PHE A N 1
ATOM 1184 C CA . PHE A 1 147 ? 1.539 -4.504 -6.500 1.00 98.06 147 PHE A CA 1
ATOM 1185 C C . PHE A 1 147 ? 1.846 -5.896 -7.067 1.00 98.06 147 PHE A C 1
ATOM 1187 O O . PHE A 1 147 ? 1.194 -6.888 -6.746 1.00 98.06 147 PHE A O 1
ATOM 1194 N N . GLY A 1 148 ? 2.845 -5.981 -7.946 1.00 96.69 148 GLY A N 1
ATOM 1195 C CA . GLY A 1 148 ? 3.263 -7.249 -8.549 1.00 96.69 148 GLY A CA 1
ATOM 1196 C C . GLY A 1 148 ? 2.355 -7.720 -9.692 1.00 96.69 148 GLY A C 1
ATOM 1197 O O . GLY A 1 148 ? 2.116 -6.987 -10.662 1.00 96.69 148 GLY A O 1
ATOM 1198 N N . VAL A 1 149 ? 1.916 -8.981 -9.634 1.00 97.12 149 VAL A N 1
ATOM 1199 C CA . VAL A 1 149 ? 1.128 -9.643 -10.687 1.00 97.12 149 VAL A CA 1
ATOM 1200 C C . VAL A 1 149 ? -0.238 -10.045 -10.143 1.00 97.12 149 VAL A C 1
ATOM 1202 O O . VAL A 1 149 ? -0.347 -11.000 -9.386 1.00 97.12 149 VAL A O 1
ATOM 1205 N N . TYR A 1 150 ? -1.282 -9.345 -10.577 1.00 97.44 150 TYR A N 1
ATOM 1206 C CA . TYR A 1 150 ? -2.659 -9.597 -10.159 1.00 97.44 150 TYR A CA 1
ATOM 1207 C C . TYR A 1 150 ? -3.632 -9.391 -11.320 1.00 97.44 150 TYR A C 1
ATOM 1209 O O . TYR A 1 150 ? -3.369 -8.631 -12.260 1.00 97.44 150 TYR A O 1
ATOM 1217 N N . LYS A 1 151 ? -4.790 -10.051 -11.247 1.00 97.69 151 LYS A N 1
ATOM 1218 C CA . LYS A 1 151 ? -5.916 -9.818 -12.149 1.00 97.69 151 LYS A CA 1
ATOM 1219 C C . LYS A 1 151 ? -6.510 -8.445 -11.855 1.00 97.69 151 LYS A C 1
ATOM 1221 O O . LYS A 1 151 ? -7.053 -8.200 -10.779 1.00 97.69 151 LYS A O 1
ATOM 1226 N N . ARG A 1 152 ? -6.419 -7.550 -12.832 1.00 95.69 152 ARG A N 1
ATOM 1227 C CA . ARG A 1 152 ? -6.980 -6.202 -12.759 1.00 95.69 152 ARG A CA 1
ATOM 1228 C C . ARG A 1 152 ? -8.497 -6.244 -12.961 1.00 95.69 152 ARG A C 1
ATOM 1230 O O . ARG A 1 152 ? -8.968 -6.898 -13.889 1.00 95.69 152 ARG A O 1
ATOM 1237 N N . LEU A 1 153 ? -9.240 -5.544 -12.104 1.00 96.00 153 LEU A N 1
ATOM 1238 C CA . LEU A 1 153 ? -10.701 -5.440 -12.193 1.00 96.00 153 LEU A CA 1
ATOM 1239 C C . LEU A 1 153 ? -11.129 -4.163 -12.920 1.00 96.00 153 LEU A C 1
ATOM 1241 O O . LEU A 1 153 ? -12.032 -4.202 -13.751 1.00 96.00 153 LEU A O 1
ATOM 1245 N N . LYS A 1 154 ? -10.451 -3.040 -12.652 1.00 91.94 154 LYS A N 1
ATOM 1246 C CA . LYS A 1 154 ? -10.698 -1.765 -13.341 1.00 91.94 154 LYS A CA 1
ATOM 1247 C C . LYS A 1 154 ? -9.725 -1.607 -14.513 1.00 91.94 154 LYS A C 1
ATOM 1249 O O . LYS A 1 154 ? -8.520 -1.610 -14.261 1.00 91.94 154 LYS A O 1
ATOM 1254 N N . PRO A 1 155 ? -10.186 -1.475 -15.772 1.00 90.56 155 PRO A N 1
ATOM 1255 C CA . PRO A 1 155 ? -9.289 -1.331 -16.917 1.00 90.56 155 PRO A CA 1
ATOM 1256 C C . PRO A 1 155 ? -8.395 -0.095 -16.766 1.00 90.56 155 PRO A C 1
ATOM 1258 O O . PRO A 1 155 ? -8.768 0.881 -16.114 1.00 90.56 155 PRO A O 1
ATOM 1261 N N . LEU A 1 156 ? -7.204 -0.142 -17.366 1.00 88.25 156 LEU A N 1
ATOM 1262 C CA . LEU A 1 156 ? -6.308 1.012 -17.360 1.00 88.25 156 LEU A CA 1
ATOM 1263 C C . LEU A 1 156 ? -6.926 2.178 -18.146 1.00 88.25 156 LEU A C 1
ATOM 1265 O O . LEU A 1 156 ? -7.628 1.941 -19.135 1.00 88.25 156 LEU A O 1
ATOM 1269 N N . PRO A 1 157 ? -6.637 3.430 -17.756 1.00 88.00 157 PRO A N 1
ATOM 1270 C CA . PRO A 1 157 ? -7.001 4.592 -18.553 1.00 88.00 157 PRO A CA 1
ATOM 1271 C C . PRO A 1 157 ? -6.476 4.457 -19.988 1.00 88.00 157 PRO A C 1
ATOM 1273 O O . PRO A 1 157 ? -5.315 4.114 -20.207 1.00 88.00 157 PRO A O 1
ATOM 1276 N N . THR A 1 158 ? -7.324 4.747 -20.977 1.00 88.75 158 THR A N 1
ATOM 1277 C CA . THR A 1 158 ? -6.938 4.699 -22.400 1.00 88.75 158 THR A CA 1
ATOM 1278 C C . THR A 1 158 ? -5.943 5.797 -22.760 1.00 88.75 158 THR A C 1
ATOM 1280 O O . THR A 1 158 ? -5.056 5.596 -23.587 1.00 88.75 158 THR A O 1
ATOM 1283 N N . LYS A 1 159 ? -6.073 6.963 -22.120 1.00 92.50 159 LYS A N 1
ATOM 1284 C CA . LYS A 1 159 ? -5.129 8.074 -22.231 1.00 92.50 159 LYS A CA 1
ATOM 1285 C C . LYS A 1 159 ? -4.084 7.950 -21.132 1.00 92.50 159 LYS A C 1
ATOM 1287 O O . LYS A 1 159 ? -4.419 8.034 -19.953 1.00 92.50 159 LYS A O 1
ATOM 1292 N N . LYS A 1 160 ? -2.830 7.773 -21.542 1.00 94.50 160 LYS A N 1
ATOM 1293 C CA . LYS A 1 160 ? -1.685 7.783 -20.635 1.00 94.50 160 LYS A CA 1
ATOM 1294 C C . LYS A 1 160 ? -1.256 9.214 -20.312 1.00 94.50 160 LYS A C 1
ATOM 1296 O O . LYS A 1 160 ? -1.311 10.080 -21.185 1.00 94.50 160 LYS A O 1
ATOM 1301 N N . THR A 1 161 ? -0.778 9.438 -19.092 1.00 94.94 161 THR A N 1
ATOM 1302 C CA . THR A 1 161 ? -0.292 10.747 -18.626 1.00 94.94 161 THR A CA 1
ATOM 1303 C C . THR A 1 161 ? 1.163 10.643 -18.191 1.00 94.94 161 THR A C 1
ATOM 1305 O O . THR A 1 161 ? 1.501 9.849 -17.318 1.00 94.94 161 THR A O 1
ATOM 1308 N N . GLY A 1 162 ? 2.022 11.486 -18.769 1.00 95.81 162 GLY A N 1
ATOM 1309 C CA . GLY A 1 162 ? 3.458 11.477 -18.491 1.00 95.81 162 GLY A CA 1
ATOM 1310 C C . GLY A 1 162 ? 4.191 10.321 -19.177 1.00 95.81 162 GLY A C 1
ATOM 1311 O O . GLY A 1 162 ? 3.624 9.256 -19.429 1.00 95.81 162 GLY A O 1
ATOM 1312 N N . LYS A 1 163 ? 5.469 10.550 -19.489 1.00 97.62 163 LYS A N 1
ATOM 1313 C CA . LYS A 1 163 ? 6.352 9.561 -20.109 1.00 97.62 163 LYS A CA 1
ATOM 1314 C C . LYS A 1 163 ? 7.562 9.321 -19.217 1.00 97.62 163 LYS A C 1
ATOM 1316 O O . LYS A 1 163 ? 8.222 10.274 -18.814 1.00 97.62 163 LYS A O 1
ATOM 1321 N N . VAL A 1 164 ? 7.843 8.056 -18.927 1.00 98.44 164 VAL A N 1
ATOM 1322 C CA . VAL A 1 164 ? 8.941 7.615 -18.065 1.00 98.44 164 VAL A CA 1
ATOM 1323 C C . VAL A 1 164 ? 9.793 6.600 -18.817 1.00 98.44 164 VAL A C 1
ATOM 1325 O O . VAL A 1 164 ? 9.281 5.634 -19.382 1.00 98.44 164 VAL A O 1
ATOM 1328 N N . ILE A 1 165 ? 11.106 6.815 -18.810 1.00 98.31 165 ILE A N 1
ATOM 1329 C CA . ILE A 1 165 ? 12.088 5.844 -19.292 1.00 98.31 165 ILE A CA 1
ATOM 1330 C C . ILE A 1 165 ? 12.777 5.239 -18.071 1.00 98.31 165 ILE A C 1
ATOM 1332 O O . ILE A 1 165 ? 13.279 5.971 -17.221 1.00 98.31 165 ILE A O 1
ATOM 1336 N N . ILE A 1 166 ? 12.795 3.912 -17.987 1.00 98.50 166 ILE A N 1
ATOM 1337 C CA . ILE A 1 166 ? 13.488 3.155 -16.942 1.00 98.50 166 ILE A CA 1
ATOM 1338 C C . ILE A 1 166 ? 14.701 2.483 -17.577 1.00 98.50 166 ILE A C 1
ATOM 1340 O O . ILE A 1 166 ? 14.566 1.773 -18.571 1.00 98.50 166 ILE A O 1
ATOM 1344 N N . ILE A 1 167 ? 15.882 2.701 -17.003 1.00 98.25 167 ILE A N 1
ATOM 1345 C CA . ILE A 1 167 ? 17.128 2.066 -17.440 1.00 98.25 167 ILE A CA 1
ATOM 1346 C C . ILE A 1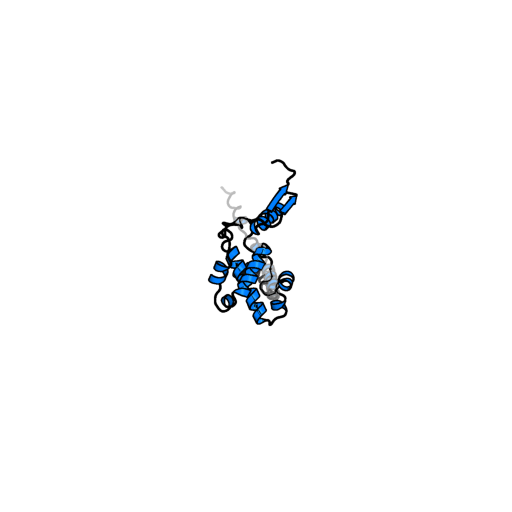 167 ? 17.370 0.841 -16.549 1.00 98.25 167 ILE A C 1
ATOM 1348 O O . ILE A 1 167 ? 17.510 0.976 -15.336 1.00 98.25 167 ILE A O 1
ATOM 1352 N N . GLY A 1 168 ? 17.412 -0.340 -17.161 1.00 97.19 168 GLY A N 1
ATOM 1353 C CA . GLY A 1 168 ? 17.533 -1.646 -16.518 1.00 97.19 168 GLY A CA 1
ATOM 1354 C C . GLY A 1 168 ? 16.185 -2.349 -16.324 1.00 97.19 168 GLY A C 1
ATOM 1355 O O . GLY A 1 168 ? 15.270 -1.815 -15.697 1.00 97.19 168 GLY A O 1
ATOM 1356 N N . SER A 1 169 ? 16.074 -3.588 -16.807 1.00 96.62 169 SER A N 1
ATOM 1357 C CA . SER A 1 169 ? 14.916 -4.476 -16.629 1.00 96.62 169 SER A CA 1
ATOM 1358 C C . SER A 1 169 ? 15.150 -5.546 -15.555 1.00 96.62 169 SER A C 1
ATOM 1360 O O . SER A 1 169 ? 14.627 -6.657 -15.643 1.00 96.62 169 SER A O 1
ATOM 1362 N N . GLY A 1 170 ? 15.944 -5.225 -14.530 1.00 97.12 170 GLY A N 1
ATOM 1363 C CA . GLY A 1 170 ? 16.024 -6.023 -13.305 1.00 97.12 170 GLY A CA 1
ATOM 1364 C C . GLY A 1 170 ? 14.742 -5.926 -12.465 1.00 97.12 170 GLY A C 1
ATOM 1365 O O . GLY A 1 170 ? 13.803 -5.210 -12.813 1.00 97.12 170 GLY A O 1
ATOM 1366 N N . VAL A 1 171 ? 14.708 -6.612 -11.317 1.00 97.69 171 VAL A N 1
ATOM 1367 C CA . VAL A 1 171 ? 13.518 -6.668 -10.439 1.00 97.69 171 VAL A CA 1
ATOM 1368 C C . VAL A 1 171 ? 13.041 -5.273 -10.019 1.00 97.69 171 VAL A C 1
ATOM 1370 O O . VAL A 1 171 ? 11.846 -4.998 -10.081 1.00 97.69 171 VAL A O 1
ATOM 1373 N N . SER A 1 172 ? 13.959 -4.372 -9.659 1.00 97.75 172 SER A N 1
ATOM 1374 C CA . SER A 1 172 ? 13.631 -2.986 -9.300 1.00 97.75 172 SER A CA 1
ATOM 1375 C C . SER A 1 172 ? 12.982 -2.223 -10.460 1.00 97.75 172 SER A C 1
ATOM 1377 O O . SER A 1 172 ? 11.924 -1.617 -10.287 1.00 97.75 172 SER A O 1
ATOM 1379 N N . GLY A 1 173 ? 13.579 -2.297 -11.654 1.00 98.00 173 GLY A N 1
ATOM 1380 C CA . GLY A 1 173 ? 13.087 -1.629 -12.858 1.00 98.00 173 GLY A CA 1
ATOM 1381 C C . GLY A 1 173 ? 11.729 -2.159 -13.312 1.00 98.00 173 GLY A C 1
ATOM 1382 O O . GLY A 1 173 ? 10.820 -1.377 -13.581 1.00 98.00 173 GLY A O 1
ATOM 1383 N N .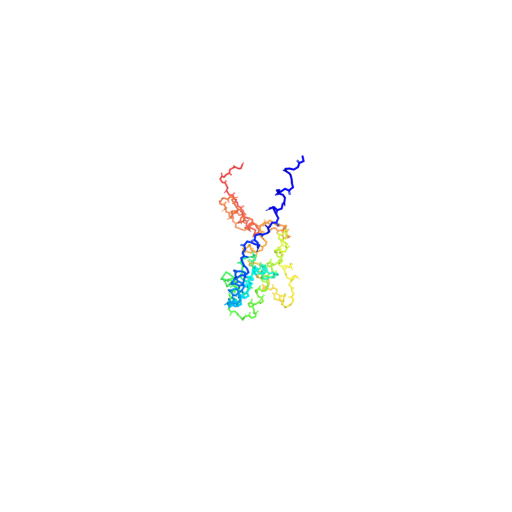 LEU A 1 174 ? 11.545 -3.482 -13.323 1.00 98.06 174 LEU A N 1
ATOM 1384 C CA . LEU A 1 174 ? 10.269 -4.105 -13.682 1.00 98.06 174 LEU A CA 1
ATOM 1385 C C . LEU A 1 174 ? 9.172 -3.828 -12.649 1.00 98.06 174 LEU A C 1
ATOM 1387 O O . LEU A 1 174 ? 8.033 -3.565 -13.038 1.00 98.06 174 LEU A O 1
ATOM 1391 N N . ALA A 1 175 ? 9.487 -3.845 -11.351 1.00 97.94 175 ALA A N 1
ATOM 1392 C CA . ALA A 1 175 ? 8.526 -3.496 -10.307 1.00 97.94 175 ALA A CA 1
ATOM 1393 C C . ALA A 1 175 ? 8.046 -2.044 -10.461 1.00 97.94 175 ALA A C 1
ATOM 1395 O O . ALA A 1 175 ? 6.838 -1.794 -10.495 1.00 97.94 175 ALA A O 1
ATOM 1396 N N . ALA A 1 176 ? 8.977 -1.102 -10.647 1.00 98.00 176 ALA A N 1
ATOM 1397 C CA . ALA A 1 176 ? 8.652 0.298 -10.902 1.00 98.00 176 ALA A CA 1
ATOM 1398 C C . ALA A 1 176 ? 7.837 0.467 -12.194 1.00 98.00 176 ALA A C 1
ATOM 1400 O O . ALA A 1 176 ? 6.814 1.152 -12.191 1.00 98.00 176 ALA A O 1
ATOM 1401 N N . ALA A 1 177 ? 8.235 -0.202 -13.282 1.00 97.94 177 ALA A N 1
ATOM 1402 C CA . ALA A 1 177 ? 7.537 -0.128 -14.561 1.00 97.94 177 ALA A CA 1
ATOM 1403 C C . ALA A 1 177 ? 6.076 -0.568 -14.440 1.00 97.94 177 ALA A C 1
ATOM 1405 O O . ALA A 1 177 ? 5.178 0.129 -14.914 1.00 97.94 177 ALA A O 1
ATOM 1406 N N . ARG A 1 178 ? 5.831 -1.694 -13.760 1.00 97.19 178 ARG A N 1
ATOM 1407 C CA . ARG A 1 178 ? 4.479 -2.215 -13.531 1.00 97.19 178 ARG A CA 1
ATOM 1408 C C . ARG A 1 178 ? 3.632 -1.248 -12.709 1.00 97.19 178 ARG A C 1
ATOM 1410 O O . ARG A 1 178 ? 2.493 -0.992 -13.094 1.00 97.19 178 ARG A O 1
ATOM 1417 N N . GLN A 1 179 ? 4.178 -0.677 -11.633 1.00 97.12 179 GLN A N 1
ATOM 1418 C CA . GLN A 1 179 ? 3.449 0.300 -10.816 1.00 97.12 179 GLN A CA 1
ATOM 1419 C C . GLN A 1 179 ? 3.116 1.566 -11.614 1.00 97.12 179 GLN A C 1
ATOM 1421 O O . GLN A 1 179 ? 1.961 1.981 -11.649 1.00 97.12 179 GLN A O 1
ATOM 1426 N N . LEU A 1 180 ? 4.076 2.148 -12.331 1.00 97.50 180 LEU A N 1
ATOM 1427 C CA . LEU A 1 180 ? 3.840 3.371 -13.106 1.00 97.50 180 LEU A CA 1
ATOM 1428 C C . LEU A 1 180 ? 2.841 3.148 -14.253 1.00 97.50 180 LEU A C 1
ATOM 1430 O O . LEU A 1 180 ? 1.950 3.971 -14.466 1.00 97.50 180 LEU A O 1
ATOM 1434 N N . GLN A 1 181 ? 2.913 2.005 -14.945 1.00 96.06 181 GLN A N 1
ATOM 1435 C CA . GLN A 1 181 ? 1.889 1.616 -15.922 1.00 96.06 181 GLN A CA 1
ATOM 1436 C C . GLN A 1 181 ? 0.519 1.433 -15.262 1.00 96.06 181 GLN A C 1
ATOM 1438 O O . GLN A 1 181 ? -0.490 1.841 -15.836 1.00 96.06 181 GLN A O 1
ATOM 1443 N N . SER A 1 182 ? 0.467 0.866 -14.051 1.00 94.38 182 SER A N 1
ATOM 1444 C CA . SER A 1 182 ? -0.786 0.712 -13.304 1.00 94.38 182 SER A CA 1
ATOM 1445 C C . SER A 1 182 ? -1.440 2.049 -12.945 1.00 94.38 182 SER A C 1
ATOM 1447 O O . SER A 1 182 ? -2.666 2.134 -12.919 1.00 94.38 182 SER A O 1
ATOM 1449 N N . PHE A 1 183 ? -0.632 3.097 -12.756 1.00 94.50 183 PHE A N 1
ATOM 1450 C CA . PHE A 1 183 ? -1.084 4.473 -12.539 1.00 94.50 183 PHE A CA 1
ATOM 1451 C C . PHE A 1 183 ? -1.454 5.205 -13.840 1.00 94.50 183 PHE A C 1
ATOM 1453 O O . PHE A 1 183 ? -1.818 6.378 -13.800 1.00 94.50 183 PHE A O 1
ATOM 1460 N N . GLY A 1 184 ? -1.384 4.531 -14.993 1.00 95.75 184 GLY A N 1
ATOM 1461 C CA . GLY A 1 184 ? -1.737 5.101 -16.292 1.00 95.75 184 GLY A CA 1
ATOM 1462 C C . GLY A 1 184 ? -0.628 5.938 -16.931 1.00 95.75 184 GLY A C 1
ATOM 1463 O O . GLY A 1 184 ? -0.924 6.805 -17.749 1.00 95.75 184 GLY A O 1
ATOM 1464 N N . MET A 1 185 ? 0.641 5.714 -16.581 1.00 97.12 185 MET A N 1
ATOM 1465 C CA . MET A 1 185 ? 1.768 6.395 -17.229 1.00 97.12 185 MET A CA 1
ATOM 1466 C C . MET A 1 185 ? 2.249 5.658 -18.483 1.00 97.12 185 MET A C 1
ATOM 1468 O O . MET A 1 185 ? 2.062 4.445 -18.629 1.00 97.12 185 MET A O 1
ATOM 1472 N N . ASP A 1 186 ? 2.910 6.383 -19.389 1.00 97.69 186 ASP A N 1
ATOM 1473 C CA . ASP A 1 186 ? 3.638 5.766 -20.494 1.00 97.69 186 ASP A CA 1
ATOM 1474 C C . ASP A 1 186 ? 5.054 5.387 -20.066 1.00 97.69 186 ASP A C 1
ATOM 1476 O O . ASP A 1 186 ? 5.856 6.255 -19.730 1.00 97.69 186 ASP A O 1
ATOM 1480 N N . VAL A 1 187 ? 5.362 4.091 -20.059 1.00 98.19 187 VAL A N 1
ATOM 1481 C CA . VAL A 1 187 ? 6.630 3.573 -19.533 1.00 98.19 187 VAL A CA 1
ATOM 1482 C C . VAL A 1 187 ? 7.355 2.772 -20.599 1.00 98.19 187 VAL A C 1
ATOM 1484 O O . VAL A 1 187 ? 6.793 1.833 -21.163 1.00 98.19 187 VAL A O 1
ATOM 1487 N N . THR A 1 188 ? 8.621 3.109 -20.832 1.00 98.19 188 THR A N 1
ATOM 1488 C CA . THR A 1 188 ? 9.549 2.349 -21.679 1.00 98.19 188 THR A CA 1
ATOM 1489 C C . THR A 1 188 ? 10.731 1.880 -20.837 1.00 98.19 188 THR A C 1
ATOM 1491 O O . THR A 1 188 ? 11.293 2.670 -20.083 1.00 98.19 188 THR A O 1
ATOM 1494 N N . VAL A 1 189 ? 11.111 0.607 -20.956 1.00 98.12 189 VAL A N 1
ATOM 1495 C CA . VAL A 1 189 ? 12.264 0.031 -20.245 1.00 98.12 189 VAL A CA 1
ATOM 1496 C C . VAL A 1 189 ? 13.387 -0.228 -21.247 1.00 98.12 189 VAL A C 1
ATOM 1498 O O . VAL A 1 189 ? 13.138 -0.803 -22.304 1.00 98.12 189 VAL A O 1
ATOM 1501 N N . LEU A 1 190 ? 14.604 0.207 -20.924 1.00 97.81 190 LEU A N 1
ATOM 1502 C CA . LEU A 1 190 ? 15.813 0.004 -21.723 1.00 97.81 190 LEU A CA 1
ATOM 1503 C C . LEU A 1 190 ? 16.739 -0.962 -20.984 1.00 97.81 190 LEU A C 1
ATOM 1505 O O . LEU A 1 190 ? 17.206 -0.636 -19.897 1.00 97.81 190 LEU A O 1
ATOM 1509 N N . GLU A 1 191 ? 17.017 -2.128 -21.557 1.00 96.94 191 GLU A N 1
ATOM 1510 C CA . GLU A 1 191 ? 17.924 -3.130 -20.986 1.00 96.94 191 GLU A CA 1
ATOM 1511 C C . GLU A 1 191 ? 19.109 -3.354 -21.926 1.00 96.94 191 GLU A C 1
ATOM 1513 O O . GLU A 1 191 ? 18.935 -3.433 -23.141 1.00 96.94 191 GLU A O 1
ATOM 1518 N N . ALA A 1 192 ? 20.317 -3.422 -21.362 1.00 96.62 192 ALA A N 1
ATOM 1519 C CA . ALA A 1 192 ? 21.542 -3.597 -22.139 1.00 96.62 192 ALA A CA 1
ATOM 1520 C C . ALA A 1 192 ? 21.791 -5.067 -22.504 1.00 96.62 192 ALA A C 1
ATOM 1522 O O . ALA A 1 192 ? 22.425 -5.355 -23.518 1.00 96.62 192 ALA A O 1
ATOM 1523 N N . ARG A 1 193 ? 21.320 -6.001 -21.671 1.00 95.12 193 ARG A N 1
ATOM 1524 C CA . ARG A 1 193 ? 21.454 -7.437 -21.916 1.00 95.12 193 ARG A CA 1
ATOM 1525 C C . ARG A 1 193 ? 20.483 -7.887 -23.004 1.00 95.12 193 ARG A C 1
ATOM 1527 O O . ARG A 1 193 ? 19.303 -7.550 -22.980 1.00 95.12 193 ARG A O 1
ATOM 1534 N N . VAL A 1 194 ? 20.979 -8.719 -23.910 1.00 81.56 194 VAL A N 1
ATOM 1535 C CA . VAL A 1 194 ? 20.156 -9.515 -24.823 1.00 81.56 194 VAL A CA 1
ATOM 1536 C C . VAL A 1 194 ? 20.110 -10.918 -24.222 1.00 81.56 194 VAL A C 1
ATOM 1538 O O . VAL A 1 194 ? 21.168 -11.483 -23.944 1.00 81.56 194 VAL A O 1
ATOM 1541 N N . SER A 1 195 ? 18.911 -11.410 -23.906 1.00 63.75 195 SER A N 1
ATOM 1542 C CA . SER A 1 195 ? 18.687 -12.758 -23.361 1.00 63.75 195 SER A CA 1
ATOM 1543 C C . SER A 1 195 ? 18.987 -13.844 -24.381 1.00 63.75 195 SER A C 1
ATOM 1545 O O . SER A 1 195 ? 18.546 -13.641 -25.537 1.00 63.75 195 SER A O 1
#